Protein AF-A0A350V619-F1 (afdb_monomer)

Foldseek 3Di:
DDADPVPRDDDDDAQLVQLVVCLVVQDQEGEGDADADAPPDDQVVQLVRLVVLLVRLLVNLVNNVVDAHDPPDHHFYEREQGRALHLVSLLVSQQSVVVSPGQAYEYDRPPRDDDLVSVLVSLLSNLVSHDLVHAYEYEADDDLLSVLSNVVSRHDHYDHCVQLVVQLVQWAQELQAIDRLLDPLLLPFQDFPYPQFDWPLRVPDGSNVLNVCVVVVHPVSSVSRSRRSVSVRVVSVVVCVVCVVVVNNVVVSVVSCVRHVNHDDRD

Mean predicted aligned error: 3.54 Å

Nearest PDB structures (foldseek):
  5j9o-assembly1_A-2  TM=9.699E-01  e=2.208E-29  Zymomonas mobilis subsp. mobilis ZM4 = ATCC 31821
  5jt6-assembly1_A  TM=9.813E-01  e=5.320E-29  Zymomonas mobilis subsp. mobilis ZM4 = ATCC 31821
  7apl-assembly1_A-2  TM=9.713E-01  e=1.359E-28  Zymomonas mobilis subsp. mobilis ZM4 = ATCC 31821
  2nso-assembly1_A-2  TM=9.809E-01  e=2.913E-28  Zymomonas mobilis
  4gi4-assembly1_A-2  TM=9.547E-01  e=1.140E-28  Zymomonas mobilis subsp. mobilis ZM4 = ATCC 31821

Secondary structure (DSSP, 8-state):
-EE-TTT--EE---HHHHHHHHHHHT-SEEEPP-----SS--HHHHHHHHHHHHHHHHHHHHHHHHS--SSSS--EEEEEE--TT-HHHHHHHHHHHHHT--SEEEE-S-SSSS-HHHHHHHHHHHHTTS-TTS-EEETT---HHHHHHHHHTT--EE--SHHHHHHHTTEEEETTEEEETTSGGGTT--S-S-SS---HHHHH--HHHHHHHHHTT-HHHHHHHHHHHHHHHHHHHHHHHHHHHTT-HHHHHHHHHHHHHH-----

pLDDT: mean 96.28, std 5.32, range [46.91, 98.81]

Solvent-accessible surface area (backbone atoms only — not comparable to full-atom values): 14569 Å² total; per-residue (Å²): 117,50,62,42,93,87,79,60,52,82,47,74,86,47,30,52,56,52,42,51,51,41,39,74,72,59,49,58,69,38,73,46,51,71,66,76,70,69,54,90,64,59,68,72,58,42,52,53,39,36,52,52,25,53,57,24,36,52,45,19,50,54,43,53,74,73,51,76,68,77,79,89,55,80,63,43,45,27,42,68,28,33,26,66,91,41,63,73,45,26,46,49,36,26,46,62,47,52,76,68,65,53,67,25,40,30,44,42,53,52,85,61,68,68,57,68,69,59,50,51,54,47,47,50,59,38,47,78,48,47,65,86,94,41,54,29,31,40,48,68,48,56,52,77,65,52,49,57,57,39,43,78,44,66,43,73,42,73,41,54,65,51,42,53,58,34,8,62,67,43,33,36,60,38,79,38,21,75,46,58,31,80,46,72,80,24,65,79,28,76,53,71,63,35,94,84,51,84,35,81,37,34,76,75,45,28,41,19,57,47,24,50,29,58,75,68,73,38,69,64,29,34,52,41,31,25,57,30,18,50,46,41,54,52,48,53,52,53,52,47,50,54,22,52,78,67,76,38,34,71,59,50,51,52,56,47,50,55,45,25,72,68,36,73,75,87,127

Sequence (267 aa):
EFKSHLDGSSHMFTPEKVVNIQREIGSDIMMVLDECLENPAEYSKVESSVKLTSDWAKRSRDEFLKTAPLYGHDQFQFGIIQGSVYNELRKRSALDLAEMNFEGYAIGGLAVGEENSVMYDVVEFTEQFMPRDKPRYLMGVGTPEDLLNAIERGVDMFDCVMPTRNARNATMFTSRGKLRLRNLDNKFNFGVIDDEVSSYTSDNFTPSYLRHLFMCDEMLAAQLTTIHNLRFYLHLVERAREAILNNSFTEFKRSFLEKYNSGIKSV

Radius of gyration: 21.15 Å; Cα contacts (8 Å, |Δi|>4): 429; chains: 1; bounding box: 52×51×54 Å

Structure (mmCIF, N/CA/C/O backbone):
data_AF-A0A350V619-F1
#
_entry.id   AF-A0A350V619-F1
#
loop_
_atom_site.group_PDB
_atom_site.id
_atom_site.type_symbol
_atom_site.label_atom_id
_atom_site.label_alt_id
_atom_site.label_comp_id
_atom_site.label_asym_id
_atom_site.label_entity_id
_atom_site.label_seq_id
_atom_site.pdbx_PDB_ins_code
_atom_site.Cartn_x
_atom_site.Cartn_y
_atom_site.Cartn_z
_atom_site.occupancy
_atom_site.B_iso_or_equiv
_atom_site.auth_seq_id
_atom_site.auth_comp_id
_atom_site.auth_asym_id
_atom_site.auth_atom_id
_atom_site.pdbx_PDB_model_num
ATOM 1 N N . GLU A 1 1 ? -11.697 19.672 12.018 1.00 87.88 1 GLU A N 1
ATOM 2 C CA . GLU A 1 1 ? -12.188 20.398 10.824 1.00 87.88 1 GLU A CA 1
ATOM 3 C C . GLU A 1 1 ? -11.018 20.682 9.900 1.00 87.88 1 GLU A C 1
ATOM 5 O O . GLU A 1 1 ? -9.904 20.830 10.390 1.00 87.88 1 GLU A O 1
ATOM 10 N N . PHE A 1 2 ? -11.250 20.738 8.593 1.00 95.31 2 PHE A N 1
ATOM 11 C CA . PHE A 1 2 ? -10.232 21.063 7.596 1.00 95.31 2 PHE A CA 1
ATOM 12 C C . PHE A 1 2 ? -10.835 21.907 6.472 1.00 95.31 2 PHE A C 1
ATOM 14 O O . PHE A 1 2 ? -12.057 22.019 6.349 1.00 95.31 2 PHE A O 1
ATOM 21 N N . LYS A 1 3 ? -9.969 22.503 5.648 1.00 97.25 3 LYS A N 1
ATOM 22 C CA . LYS A 1 3 ? -10.374 23.225 4.441 1.00 97.25 3 LYS A CA 1
ATOM 23 C C . LYS A 1 3 ? -10.052 22.407 3.200 1.00 97.25 3 LYS A C 1
ATOM 25 O O . LYS A 1 3 ? -8.965 21.845 3.093 1.00 97.25 3 LYS A O 1
ATOM 30 N N . SER A 1 4 ? -10.993 22.361 2.268 1.00 96.75 4 SER A N 1
ATOM 31 C CA . SER A 1 4 ? -10.800 21.770 0.946 1.00 96.75 4 SER A CA 1
ATOM 32 C C . SER A 1 4 ? -9.665 22.480 0.200 1.00 96.75 4 SER A C 1
ATOM 34 O O . SER A 1 4 ? -9.624 23.709 0.143 1.00 96.75 4 SER A O 1
ATOM 36 N N . HIS A 1 5 ? -8.757 21.711 -0.402 1.00 95.44 5 HIS A N 1
ATOM 37 C CA . HIS A 1 5 ? -7.677 22.244 -1.238 1.00 95.44 5 HIS A CA 1
ATOM 38 C C . HIS A 1 5 ? -8.159 22.686 -2.633 1.00 95.44 5 HIS A C 1
ATOM 40 O O . HIS A 1 5 ? -7.393 23.304 -3.366 1.00 95.44 5 HIS A O 1
ATOM 46 N N . LEU A 1 6 ? -9.405 22.364 -3.004 1.00 96.25 6 LEU A N 1
ATOM 47 C CA . LEU A 1 6 ? -9.997 22.720 -4.297 1.00 96.25 6 LEU A CA 1
ATOM 48 C C . LEU A 1 6 ? -10.644 24.112 -4.276 1.00 96.25 6 LEU A C 1
ATOM 50 O O . LEU A 1 6 ? -10.528 24.853 -5.246 1.00 96.25 6 LEU A O 1
ATOM 54 N N . ASP A 1 7 ? -11.326 24.462 -3.181 1.00 97.25 7 ASP A N 1
ATOM 55 C CA . ASP A 1 7 ? -12.172 25.665 -3.098 1.00 97.25 7 ASP A CA 1
ATOM 56 C C . ASP A 1 7 ? -12.144 26.383 -1.732 1.00 97.25 7 ASP A C 1
ATOM 58 O O . ASP A 1 7 ? -12.775 27.426 -1.565 1.00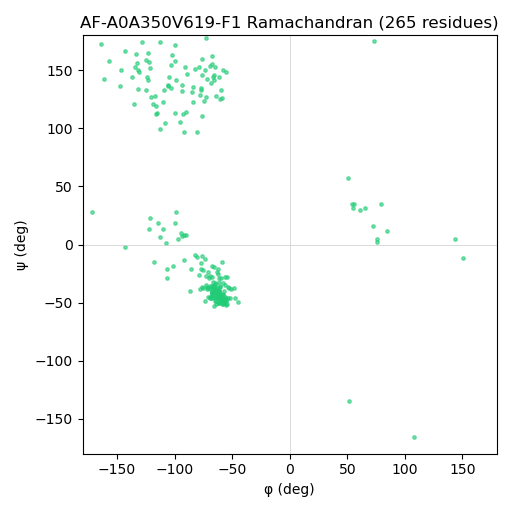 97.25 7 ASP A O 1
ATOM 62 N N . GLY A 1 8 ? -11.421 25.854 -0.739 1.00 97.00 8 GLY A N 1
ATOM 63 C CA . GLY A 1 8 ? -11.315 26.446 0.596 1.00 97.00 8 GLY A CA 1
ATOM 64 C C . GLY A 1 8 ? -12.541 26.258 1.498 1.00 97.00 8 GLY A C 1
ATOM 65 O O . GLY A 1 8 ? -12.545 26.797 2.609 1.00 97.00 8 GLY A O 1
ATOM 66 N N . SER A 1 9 ? -13.554 25.501 1.061 1.00 97.50 9 SER A N 1
ATOM 67 C CA . SER A 1 9 ? -14.740 25.192 1.869 1.00 97.50 9 SER A CA 1
ATOM 68 C C . SER A 1 9 ? -14.374 24.410 3.139 1.00 97.50 9 SER A C 1
ATOM 70 O O . SER A 1 9 ? -13.448 23.595 3.137 1.00 97.50 9 SER A O 1
ATOM 72 N N . SER A 1 10 ? -15.078 24.681 4.244 1.00 97.50 10 SER A N 1
ATOM 73 C CA . SER A 1 10 ? -14.843 24.018 5.534 1.00 97.50 10 SER A CA 1
ATOM 74 C C . SER A 1 10 ? -15.599 22.697 5.622 1.00 97.50 10 SER A C 1
ATOM 76 O O . SER A 1 10 ? -16.808 22.650 5.399 1.00 97.50 10 SER A O 1
ATOM 78 N N . HIS A 1 11 ? -14.897 21.641 6.025 1.00 96.81 11 HIS A N 1
ATOM 79 C CA . HIS A 1 11 ? -15.451 20.303 6.211 1.00 96.81 11 HIS A CA 1
ATOM 80 C C . HIS A 1 11 ? -15.018 19.706 7.548 1.00 96.81 11 HIS A C 1
ATOM 82 O O . HIS A 1 11 ? -13.977 20.039 8.119 1.00 96.81 11 HIS A O 1
ATOM 88 N N . MET A 1 12 ? -15.818 18.767 8.040 1.00 96.75 12 MET A N 1
ATOM 89 C CA . MET A 1 12 ? -15.484 17.953 9.201 1.00 96.75 12 MET A CA 1
ATOM 90 C C . MET A 1 12 ? -15.738 16.490 8.884 1.00 96.75 12 MET A C 1
ATOM 92 O O . MET A 1 12 ? -16.802 16.152 8.354 1.00 96.75 12 MET A O 1
ATOM 96 N N . PHE A 1 13 ? -14.770 15.649 9.232 1.00 97.06 13 PHE A N 1
ATOM 97 C CA . PHE A 1 13 ? -14.929 14.207 9.305 1.00 97.06 13 PHE A CA 1
ATOM 98 C C . PHE A 1 13 ? -15.065 13.794 10.764 1.00 97.06 13 PHE A C 1
ATOM 100 O O . PHE A 1 13 ? -14.343 14.277 11.632 1.00 97.06 13 PHE A O 1
ATOM 107 N N . THR A 1 14 ? -16.038 12.926 11.008 1.00 98.31 14 THR A N 1
ATOM 108 C CA . THR A 1 14 ? -16.224 12.201 12.263 1.00 98.31 14 THR A CA 1
ATOM 109 C C . THR A 1 14 ? -16.269 10.711 11.927 1.00 98.31 14 THR A C 1
ATOM 111 O O . THR A 1 14 ? -16.580 10.383 10.776 1.00 98.31 14 THR A O 1
ATOM 114 N N . PRO A 1 15 ? -16.002 9.815 12.892 1.00 98.56 15 PRO A N 1
ATOM 115 C CA . PRO A 1 15 ? -16.125 8.369 12.700 1.00 98.56 15 PRO A CA 1
ATOM 116 C C . PRO A 1 15 ? -17.414 7.953 11.976 1.00 98.56 15 PRO A C 1
ATOM 118 O O . PRO A 1 15 ? -17.374 7.284 10.947 1.00 98.56 15 PRO A O 1
ATOM 121 N N . GLU A 1 16 ? -18.563 8.449 12.435 1.00 98.69 16 GLU A N 1
ATOM 122 C CA . GLU A 1 16 ? -19.876 8.099 11.886 1.00 98.69 16 GLU A CA 1
ATOM 123 C C . GLU A 1 16 ? -20.055 8.640 10.465 1.00 98.69 16 GLU A C 1
ATOM 125 O O . GLU A 1 16 ? -20.565 7.961 9.576 1.00 98.69 16 GLU A O 1
ATOM 130 N N . LYS A 1 17 ? -19.602 9.874 10.218 1.00 98.19 17 LYS A N 1
ATOM 131 C CA . LYS A 1 17 ? -19.695 10.480 8.889 1.00 98.19 17 LYS A CA 1
ATOM 132 C C . LYS A 1 17 ? -18.819 9.744 7.875 1.00 98.19 17 LYS A C 1
ATOM 134 O O . LYS A 1 17 ? -19.239 9.573 6.739 1.00 98.19 17 LYS A O 1
ATOM 139 N N . VAL A 1 18 ? -17.629 9.296 8.274 1.00 98.31 18 VAL A N 1
ATOM 140 C CA . VAL A 1 18 ? -16.709 8.539 7.409 1.00 98.31 18 VAL A CA 1
ATOM 141 C C . VAL A 1 18 ? -17.274 7.162 7.059 1.00 98.31 18 VAL A C 1
ATOM 143 O O . VAL A 1 18 ? -17.160 6.736 5.911 1.00 98.31 18 VAL A O 1
ATOM 146 N N . VAL A 1 19 ? -17.939 6.489 8.003 1.00 98.62 19 VAL A N 1
ATOM 147 C CA . VAL A 1 19 ? -18.686 5.251 7.724 1.00 98.62 19 VAL A CA 1
ATOM 148 C C . VAL A 1 19 ? -19.800 5.521 6.712 1.00 98.62 19 VAL A C 1
ATOM 150 O O . VAL A 1 19 ? -19.861 4.848 5.687 1.00 98.62 19 VAL A O 1
ATOM 153 N N . ASN A 1 20 ? -20.630 6.541 6.941 1.00 98.31 20 ASN A N 1
ATOM 154 C CA . ASN A 1 20 ? -21.744 6.870 6.047 1.00 98.31 20 ASN A CA 1
ATOM 155 C C . ASN A 1 20 ? -21.282 7.266 4.632 1.00 98.31 20 ASN A C 1
ATOM 157 O O . ASN A 1 20 ? -21.846 6.786 3.654 1.00 98.31 20 ASN A O 1
ATOM 161 N N . ILE A 1 21 ? -20.200 8.040 4.501 1.00 98.38 21 ILE A N 1
ATOM 162 C CA . ILE A 1 21 ? -19.599 8.355 3.193 1.00 98.38 21 ILE A CA 1
ATOM 163 C C . ILE A 1 21 ? -19.157 7.074 2.472 1.00 98.38 21 ILE A C 1
ATOM 165 O O . ILE A 1 21 ? -19.409 6.911 1.283 1.00 98.38 21 ILE A O 1
ATOM 169 N N . GLN A 1 22 ? -18.516 6.137 3.173 1.00 98.56 22 GLN A N 1
ATOM 170 C CA . GLN A 1 22 ? -18.087 4.871 2.572 1.00 98.56 22 GLN A CA 1
ATOM 171 C C . GLN A 1 22 ? -19.273 3.943 2.227 1.00 98.56 22 GLN A C 1
ATOM 173 O O . GLN A 1 22 ? -19.190 3.189 1.256 1.00 98.56 22 GLN A O 1
ATOM 178 N N . ARG A 1 23 ? -20.404 4.027 2.951 1.00 97.94 23 ARG A N 1
ATOM 179 C CA . ARG A 1 23 ? -21.678 3.387 2.555 1.00 97.94 23 ARG A CA 1
ATOM 180 C C . ARG A 1 23 ? -22.207 3.971 1.245 1.00 97.94 23 ARG A C 1
ATOM 182 O O . ARG A 1 23 ? -22.580 3.213 0.355 1.00 97.94 23 ARG A O 1
ATOM 189 N N . GLU A 1 24 ? -22.205 5.297 1.117 1.00 98.00 24 GLU A N 1
ATOM 190 C CA . GLU A 1 24 ? -22.639 6.005 -0.095 1.00 98.00 24 GLU A CA 1
ATOM 191 C C . GLU A 1 24 ? -21.743 5.704 -1.301 1.00 98.00 24 GLU A C 1
ATOM 193 O O . GLU A 1 24 ? -22.254 5.490 -2.398 1.00 98.00 24 GLU A O 1
ATOM 198 N N . ILE A 1 25 ? -20.422 5.637 -1.103 1.00 98.00 25 ILE A N 1
ATOM 199 C CA . ILE A 1 25 ? -19.468 5.229 -2.147 1.00 98.00 25 ILE A CA 1
ATOM 200 C C . ILE A 1 25 ? -19.672 3.758 -2.535 1.00 98.00 25 ILE A C 1
ATOM 202 O O . ILE A 1 25 ? -19.514 3.414 -3.703 1.00 98.00 25 ILE A O 1
ATOM 206 N N . GLY A 1 26 ? -20.024 2.902 -1.572 1.00 97.75 26 GLY A N 1
ATOM 207 C CA . GLY A 1 26 ? -20.216 1.470 -1.797 1.00 97.75 26 GLY A CA 1
ATOM 208 C C . GLY A 1 26 ? -18.909 0.680 -1.857 1.00 97.75 26 GLY A C 1
ATOM 209 O O . GLY A 1 26 ? -18.808 -0.256 -2.637 1.00 97.75 26 GLY A O 1
ATOM 210 N N . SER A 1 27 ? -17.889 1.050 -1.074 1.00 97.25 27 SER A N 1
ATOM 211 C CA . SER A 1 27 ? -16.619 0.307 -1.063 1.00 97.25 27 SER A CA 1
ATOM 212 C C . SER A 1 27 ? -16.773 -1.088 -0.448 1.00 97.25 27 SER A C 1
ATOM 214 O O . SER A 1 27 ? -17.413 -1.233 0.591 1.00 97.25 27 SER A O 1
ATOM 216 N N . ASP A 1 28 ? -16.143 -2.114 -1.022 1.00 98.19 28 ASP A N 1
ATOM 217 C CA . ASP A 1 28 ? -16.196 -3.474 -0.460 1.00 98.19 28 ASP A CA 1
ATOM 218 C C . ASP A 1 28 ? -15.496 -3.572 0.903 1.00 98.19 28 ASP A C 1
ATOM 220 O O . ASP A 1 28 ? -15.956 -4.280 1.794 1.00 98.19 28 ASP A O 1
ATOM 224 N N . ILE A 1 29 ? -14.395 -2.836 1.089 1.00 98.50 29 ILE A N 1
ATOM 225 C CA . ILE A 1 29 ? -13.661 -2.738 2.356 1.00 98.50 29 ILE A CA 1
ATOM 226 C C . ILE A 1 29 ? -13.652 -1.274 2.797 1.00 98.50 29 ILE A C 1
ATOM 228 O O . ILE A 1 29 ? -13.283 -0.378 2.035 1.00 98.50 29 ILE A O 1
ATOM 232 N N . MET A 1 30 ? -14.091 -1.033 4.027 1.00 98.50 30 MET A N 1
ATOM 233 C CA . MET A 1 30 ? -14.157 0.271 4.673 1.00 98.50 30 MET A CA 1
ATOM 234 C C . MET A 1 30 ? -13.038 0.386 5.707 1.00 98.50 30 MET A C 1
ATOM 236 O O . MET A 1 30 ? -12.812 -0.535 6.493 1.00 98.50 30 MET A O 1
ATOM 240 N N . MET A 1 31 ? -12.381 1.537 5.761 1.00 98.56 31 MET A N 1
ATOM 241 C CA . MET A 1 31 ? -11.394 1.844 6.795 1.00 98.56 31 MET A CA 1
ATOM 242 C C . MET A 1 31 ? -12.036 2.705 7.887 1.00 98.56 31 MET A C 1
ATOM 244 O O . MET A 1 31 ? -12.857 3.583 7.591 1.00 98.56 31 MET A O 1
ATOM 248 N N . VAL A 1 32 ? -11.686 2.462 9.153 1.00 98.31 32 VAL A N 1
ATOM 249 C CA . VAL A 1 32 ? -12.057 3.376 10.247 1.00 98.31 32 VAL A CA 1
ATOM 250 C C . VAL A 1 32 ? -11.330 4.714 10.106 1.00 98.31 32 VAL A C 1
ATOM 252 O O . VAL A 1 32 ? -10.264 4.788 9.502 1.00 98.31 32 VAL A O 1
ATOM 255 N N . LEU A 1 33 ? -11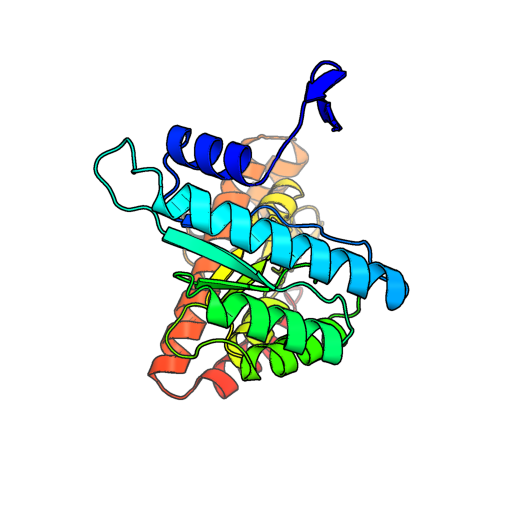.903 5.777 10.672 1.00 98.06 33 LEU A N 1
ATOM 256 C CA . LEU A 1 33 ? -11.186 7.043 10.810 1.00 98.06 33 LEU A CA 1
ATOM 257 C C . LEU A 1 33 ? -10.127 6.909 11.912 1.00 98.06 33 LEU A C 1
ATOM 259 O O . LEU A 1 33 ? -10.467 6.558 13.042 1.00 98.06 33 LEU A O 1
ATOM 263 N N . ASP A 1 34 ? -8.881 7.243 11.598 1.00 97.56 34 ASP A N 1
ATOM 264 C CA . ASP A 1 34 ? -7.749 7.235 12.521 1.00 97.56 34 ASP A CA 1
ATOM 265 C C . ASP A 1 34 ? -6.983 8.568 12.507 1.00 97.56 34 ASP A C 1
ATOM 267 O O . ASP A 1 34 ? -7.279 9.482 11.730 1.00 97.56 34 ASP A O 1
ATOM 271 N N . GLU A 1 35 ? -6.004 8.690 13.402 1.00 95.00 35 GLU A N 1
ATOM 272 C CA . GLU A 1 35 ? -5.049 9.793 13.405 1.00 95.00 35 GLU A CA 1
ATOM 273 C C . GLU A 1 35 ? -3.636 9.260 13.139 1.00 95.00 35 GLU A C 1
ATOM 275 O O . GLU A 1 35 ? -3.091 8.465 13.905 1.00 95.00 35 GLU A O 1
ATOM 280 N N . CYS A 1 36 ? -3.026 9.728 12.048 1.00 91.25 36 CYS A N 1
ATOM 281 C CA . CYS A 1 36 ? -1.644 9.418 11.710 1.00 91.25 36 CYS A CA 1
ATOM 282 C C . CYS A 1 36 ? -0.739 10.581 12.125 1.00 91.25 36 CYS A C 1
ATOM 284 O O . CYS A 1 36 ? -0.807 11.665 11.543 1.00 91.25 36 CYS A O 1
ATOM 286 N N . LEU A 1 37 ? 0.129 10.350 13.111 1.00 89.19 37 LEU A N 1
ATOM 287 C CA . LEU A 1 37 ? 1.161 11.314 13.489 1.00 89.19 37 LEU A CA 1
ATOM 288 C C . LEU A 1 37 ? 2.389 11.207 12.580 1.00 89.19 37 LEU A C 1
ATOM 290 O O . LEU A 1 37 ? 2.727 10.133 12.083 1.00 89.19 37 LEU A O 1
ATOM 294 N N . GLU A 1 38 ? 3.085 12.329 12.413 1.00 85.75 38 GLU A N 1
ATOM 295 C CA . GLU A 1 38 ? 4.417 12.362 11.807 1.00 85.75 38 GLU A CA 1
ATOM 296 C C . GLU A 1 38 ? 5.436 11.614 12.684 1.00 85.75 38 GLU A C 1
ATOM 298 O O . GLU A 1 38 ? 5.291 11.533 13.906 1.00 85.75 38 GLU A O 1
ATOM 303 N N . ASN A 1 39 ? 6.486 11.077 12.064 1.00 82.31 39 ASN A N 1
ATOM 304 C CA . ASN A 1 39 ? 7.571 10.374 12.744 1.00 82.31 39 ASN A CA 1
ATOM 305 C C . ASN A 1 39 ? 8.887 11.147 12.524 1.00 82.31 39 ASN A C 1
ATOM 307 O O . ASN A 1 39 ? 9.202 11.444 11.369 1.00 82.31 39 ASN A O 1
ATOM 311 N N . PRO A 1 40 ? 9.666 11.486 13.574 1.00 87.81 40 PRO A N 1
ATOM 312 C CA . PRO A 1 40 ? 9.486 11.161 14.996 1.00 87.81 40 PRO A CA 1
ATOM 313 C C . PRO A 1 40 ? 8.418 11.987 15.724 1.00 87.81 40 PRO A C 1
ATOM 315 O O . PRO A 1 40 ? 8.284 13.189 15.510 1.00 87.81 40 PRO A O 1
ATOM 318 N N . ALA A 1 41 ? 7.730 11.347 16.674 1.00 91.06 41 ALA A N 1
ATOM 319 C CA . ALA A 1 41 ? 6.823 11.987 17.626 1.00 91.06 41 ALA A CA 1
ATOM 320 C C . ALA A 1 41 ? 7.121 11.532 19.061 1.00 91.06 41 ALA A C 1
ATOM 322 O O . ALA A 1 41 ? 7.532 10.399 19.296 1.00 91.06 41 ALA A O 1
ATOM 323 N N . GLU A 1 42 ? 6.895 12.414 20.038 1.00 95.56 42 GLU A N 1
ATOM 324 C CA . GLU A 1 42 ? 7.075 12.080 21.454 1.00 95.56 42 GLU A CA 1
ATOM 325 C C . GLU A 1 42 ? 6.069 11.023 21.921 1.00 95.56 42 GLU A C 1
ATOM 327 O O . GLU A 1 42 ? 4.883 11.094 21.589 1.00 95.56 42 GLU A O 1
ATOM 332 N N . TYR A 1 43 ? 6.523 10.100 22.772 1.00 96.19 43 TYR A N 1
ATOM 333 C CA . TYR A 1 43 ? 5.713 9.004 23.312 1.00 96.19 43 TYR A CA 1
ATOM 334 C C . TYR A 1 43 ? 4.339 9.449 23.837 1.00 96.19 43 TYR A C 1
ATOM 336 O O . TYR A 1 43 ? 3.330 8.840 23.502 1.00 96.19 43 TYR A O 1
ATOM 344 N N . SER A 1 44 ? 4.271 10.532 24.618 1.00 97.25 44 SER A N 1
ATOM 345 C CA . SER A 1 44 ? 3.016 11.036 25.204 1.00 97.25 44 SER A CA 1
ATOM 346 C C . SER A 1 44 ? 2.006 11.519 24.153 1.00 97.25 44 SER A C 1
ATOM 348 O O . SER A 1 44 ? 0.794 11.352 24.323 1.00 97.25 44 SER A O 1
ATOM 350 N N . LYS A 1 45 ? 2.494 12.088 23.042 1.00 96.75 45 LYS A N 1
ATOM 351 C CA . LYS A 1 45 ? 1.658 12.491 21.904 1.00 96.75 45 LYS A CA 1
ATOM 352 C C . LYS A 1 45 ? 1.136 11.267 21.166 1.00 96.75 45 LYS A C 1
ATOM 354 O O . LYS A 1 45 ? -0.059 11.194 20.895 1.00 96.75 45 LYS A O 1
ATOM 359 N N . VAL A 1 46 ? 2.006 10.288 20.911 1.00 96.88 46 VAL A N 1
ATOM 360 C CA . VAL A 1 46 ? 1.614 9.023 20.274 1.00 96.88 46 VAL A CA 1
ATOM 361 C C . VAL A 1 46 ? 0.609 8.265 21.140 1.00 96.88 46 VAL A C 1
ATOM 363 O O . VAL A 1 46 ? -0.384 7.773 20.619 1.00 96.88 46 VAL A O 1
ATOM 366 N N . GLU A 1 47 ? 0.793 8.226 22.459 1.00 97.75 47 GLU A N 1
ATOM 367 C CA . GLU A 1 47 ? -0.146 7.578 23.381 1.00 97.75 47 GLU A CA 1
ATOM 368 C C . GLU A 1 47 ? -1.534 8.232 23.341 1.00 97.75 47 GLU A C 1
ATOM 370 O O . GLU A 1 47 ? -2.550 7.536 23.288 1.00 97.75 47 GLU A O 1
ATOM 375 N N . SER A 1 48 ? -1.580 9.567 23.314 1.00 97.62 48 SER A N 1
ATOM 376 C CA . SER A 1 48 ? -2.835 10.316 23.197 1.00 97.62 48 SER A CA 1
ATOM 377 C C . SER A 1 48 ? -3.536 10.047 21.860 1.00 97.62 48 SER A C 1
ATOM 379 O O . SER A 1 48 ? -4.749 9.840 21.835 1.00 97.62 48 SER A O 1
ATOM 381 N N . SER A 1 49 ? -2.769 9.994 20.770 1.00 96.75 49 SER A N 1
ATOM 382 C CA . SER A 1 49 ? -3.263 9.711 19.417 1.00 96.75 49 SER A CA 1
ATOM 383 C C . SER A 1 49 ? -3.782 8.279 19.259 1.00 96.75 49 SER A C 1
ATOM 385 O O . SER A 1 49 ? -4.854 8.054 18.695 1.00 96.75 49 SER A O 1
ATOM 387 N N . VAL A 1 50 ? -3.085 7.299 19.844 1.00 97.31 50 VAL A N 1
ATOM 388 C CA . VAL A 1 50 ? -3.529 5.897 19.892 1.00 97.31 50 VAL A CA 1
ATOM 389 C C . VAL A 1 50 ? -4.856 5.786 20.631 1.00 97.31 50 VAL A C 1
ATOM 391 O O . VAL A 1 50 ? -5.777 5.148 20.130 1.00 97.31 50 VAL A O 1
ATOM 394 N N . LYS A 1 51 ? -4.994 6.455 21.783 1.00 97.31 51 LYS A N 1
ATOM 395 C CA . LYS A 1 51 ? -6.255 6.463 22.533 1.00 97.31 51 LYS A CA 1
ATOM 396 C C . LYS A 1 51 ? -7.399 7.068 21.716 1.00 97.31 51 LYS A C 1
ATOM 398 O O . LYS A 1 51 ? -8.477 6.483 21.658 1.00 97.31 51 LYS A O 1
ATOM 403 N N . LEU A 1 52 ? -7.153 8.205 21.061 1.00 97.31 52 LEU A N 1
ATOM 404 C CA . LEU A 1 52 ? -8.132 8.847 20.182 1.00 97.31 52 LEU A CA 1
ATOM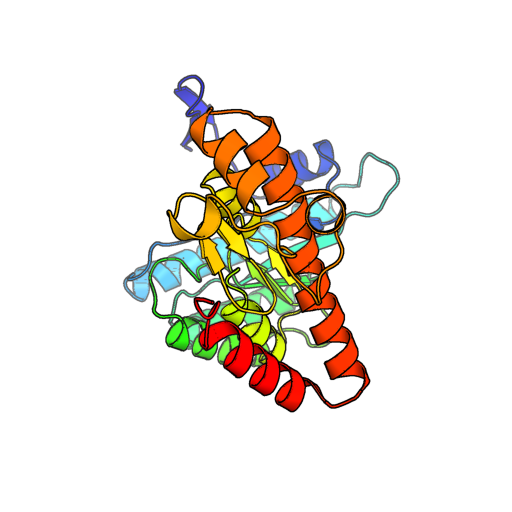 405 C C . LEU A 1 52 ? -8.547 7.920 19.030 1.00 97.31 52 LEU A C 1
ATOM 407 O O . LEU A 1 52 ? -9.736 7.794 18.744 1.00 97.31 52 LEU A O 1
ATOM 411 N N . THR A 1 53 ? -7.578 7.243 18.414 1.00 96.44 53 THR A N 1
ATOM 412 C CA . THR A 1 53 ? -7.806 6.282 17.329 1.00 96.44 53 THR A CA 1
ATOM 413 C C . THR A 1 53 ? -8.628 5.081 17.801 1.00 96.44 53 THR A C 1
ATOM 415 O O . THR A 1 53 ? -9.582 4.712 17.120 1.00 96.44 53 THR A O 1
ATOM 418 N N . SER A 1 54 ? -8.351 4.513 18.981 1.00 97.06 54 SER A N 1
ATOM 419 C CA . SER A 1 54 ? -9.176 3.442 19.568 1.00 97.06 54 SER A CA 1
ATOM 420 C C . SER A 1 54 ? -10.617 3.914 19.828 1.00 97.06 54 SER A C 1
ATOM 422 O O . SER A 1 54 ? -11.575 3.225 19.467 1.00 97.06 54 SER A O 1
ATOM 424 N N . ASP A 1 55 ? -10.796 5.118 20.383 1.00 98.12 55 ASP A N 1
ATOM 425 C CA . ASP A 1 55 ? -12.124 5.701 20.624 1.00 98.12 55 ASP A CA 1
ATOM 426 C C . ASP A 1 55 ? -12.894 5.933 19.306 1.00 98.12 55 ASP A C 1
ATOM 428 O O . ASP A 1 55 ? -14.104 5.689 19.217 1.00 98.12 55 ASP A O 1
ATOM 432 N N . TRP A 1 56 ? -12.207 6.385 18.255 1.00 98.62 56 TRP A N 1
ATOM 433 C CA . TRP A 1 56 ? -12.784 6.570 16.921 1.00 98.62 56 TRP A CA 1
ATOM 434 C C . TRP A 1 56 ? -13.093 5.256 16.212 1.00 98.62 56 TRP A C 1
ATOM 436 O O . TRP A 1 56 ? -14.137 5.159 15.560 1.00 98.62 56 TRP A O 1
ATOM 446 N N . ALA A 1 57 ? -12.252 4.236 16.364 1.00 98.56 57 ALA A N 1
ATOM 447 C CA . ALA A 1 57 ? -12.501 2.907 15.825 1.00 98.56 57 ALA A CA 1
ATOM 448 C C . ALA A 1 57 ? -13.770 2.301 16.434 1.00 98.56 57 ALA A C 1
ATOM 450 O O . ALA A 1 57 ? -14.626 1.817 15.694 1.00 98.56 57 ALA A O 1
ATOM 451 N N . LYS A 1 58 ? -13.961 2.437 17.754 1.00 98.56 58 LYS A N 1
ATOM 452 C CA . LYS A 1 58 ? -15.182 1.986 18.435 1.00 98.56 58 LYS A CA 1
ATOM 453 C C . LYS A 1 58 ? -16.434 2.664 17.880 1.00 98.56 58 LYS A C 1
ATOM 455 O O . LYS A 1 58 ? -17.380 1.989 17.489 1.00 98.56 58 LYS A O 1
ATOM 460 N N . ARG A 1 59 ? -16.416 3.994 17.763 1.00 98.69 59 ARG A N 1
ATOM 461 C CA . ARG A 1 59 ? -17.534 4.760 17.180 1.00 98.69 59 ARG A CA 1
ATOM 462 C C . ARG A 1 59 ? -17.803 4.384 15.722 1.00 98.69 59 ARG A C 1
ATOM 464 O O . ARG A 1 59 ? -18.955 4.281 15.312 1.00 98.69 59 ARG A O 1
ATOM 471 N N . SER A 1 60 ? -16.742 4.157 14.946 1.00 98.69 60 SER A N 1
ATOM 472 C CA . SER A 1 60 ? -16.847 3.694 13.558 1.00 98.69 60 SER A CA 1
ATOM 473 C C . SER A 1 60 ? -17.475 2.301 13.481 1.00 98.69 60 SER A C 1
ATOM 475 O O . SER A 1 60 ? -18.265 2.039 12.575 1.00 98.69 60 SER A O 1
ATOM 477 N N . ARG A 1 61 ? -17.142 1.409 14.420 1.00 98.69 61 ARG A N 1
ATOM 478 C CA . ARG A 1 61 ? -17.705 0.058 14.497 1.00 98.69 61 ARG A CA 1
ATOM 479 C C . ARG A 1 61 ? -19.183 0.088 14.869 1.00 98.69 61 ARG A C 1
ATOM 481 O O . ARG A 1 61 ? -19.984 -0.557 14.198 1.00 98.69 61 ARG A O 1
ATOM 488 N N . ASP A 1 62 ? -19.547 0.884 15.871 1.00 98.62 62 ASP A N 1
ATOM 489 C CA . ASP A 1 62 ? -20.937 1.049 16.303 1.00 98.62 62 ASP A CA 1
ATOM 490 C C . ASP A 1 62 ? -21.824 1.565 15.153 1.00 98.62 62 ASP A C 1
ATOM 492 O O . ASP A 1 62 ? -22.895 1.012 14.894 1.00 98.62 62 ASP A O 1
ATOM 496 N N . GLU A 1 63 ? -21.367 2.578 14.406 1.00 98.69 63 GLU A N 1
ATOM 497 C CA . GLU A 1 63 ? -22.115 3.100 13.252 1.00 98.69 63 GLU A CA 1
ATOM 498 C C . GLU A 1 63 ? -22.161 2.101 12.086 1.00 98.69 63 GLU A C 1
ATOM 500 O O . GLU A 1 63 ? -23.196 1.950 11.432 1.00 98.69 63 GLU A O 1
ATOM 505 N N . PHE A 1 64 ? -21.069 1.378 11.827 1.00 98.56 64 PHE A N 1
ATOM 506 C CA . PHE A 1 64 ? -21.033 0.355 10.781 1.00 98.56 64 PHE A CA 1
ATOM 507 C C . PHE A 1 64 ? -22.057 -0.756 11.033 1.00 98.56 64 PHE A C 1
ATOM 509 O O . PHE A 1 64 ? -22.757 -1.140 10.098 1.00 98.56 64 PHE A O 1
ATOM 516 N N . LEU A 1 65 ? -22.184 -1.217 12.283 1.00 98.00 65 LEU A N 1
ATOM 517 C CA . LEU A 1 65 ? -23.150 -2.246 12.688 1.00 98.00 65 LEU A CA 1
ATOM 518 C C . LEU A 1 65 ? -24.597 -1.734 12.720 1.00 98.00 65 LEU A C 1
ATOM 520 O O . LEU A 1 65 ? -25.535 -2.511 12.554 1.00 98.00 65 LEU A O 1
ATOM 524 N N . LYS A 1 66 ? -24.791 -0.431 12.944 1.00 98.06 66 LYS A N 1
ATOM 525 C CA . LYS A 1 66 ? -26.108 0.218 12.949 1.00 98.06 66 LYS A CA 1
ATOM 526 C C . LYS A 1 66 ? -26.642 0.501 11.539 1.00 98.06 66 LYS A C 1
ATOM 528 O O . LYS A 1 66 ? -27.854 0.617 11.358 1.00 98.06 66 LYS A O 1
ATOM 533 N N . THR A 1 67 ? -25.755 0.651 10.558 1.00 97.38 67 THR A N 1
ATOM 534 C CA . THR A 1 67 ? -26.085 0.974 9.161 1.00 97.38 67 THR A CA 1
ATOM 535 C C . THR A 1 67 ? -26.007 -0.261 8.262 1.00 97.38 67 THR A C 1
ATOM 537 O O . THR A 1 67 ? -25.405 -1.268 8.621 1.00 97.38 67 THR A O 1
ATOM 540 N N . ALA A 1 68 ? -26.611 -0.195 7.072 1.00 96.25 68 ALA A N 1
ATOM 541 C CA . ALA A 1 68 ? -26.625 -1.293 6.105 1.00 96.25 68 ALA A CA 1
ATOM 542 C C . ALA A 1 68 ? -25.995 -0.873 4.760 1.00 96.25 68 ALA A C 1
ATOM 544 O O . ALA A 1 68 ? -26.052 0.311 4.415 1.00 96.25 68 ALA A O 1
ATOM 545 N N . PRO A 1 69 ? -25.415 -1.814 3.989 1.00 96.81 69 PRO A N 1
ATOM 546 C CA . PRO A 1 69 ? -24.972 -1.556 2.619 1.00 96.81 69 PRO A CA 1
ATOM 547 C C . PRO A 1 69 ? -26.106 -1.075 1.700 1.00 96.81 69 PRO A C 1
ATOM 549 O O . PRO A 1 69 ? -27.260 -1.473 1.867 1.00 96.81 69 PRO A O 1
ATOM 552 N N . LEU A 1 70 ? -25.770 -0.265 0.688 1.00 96.69 70 LEU A N 1
ATOM 553 C CA . LEU A 1 70 ? -26.750 0.335 -0.234 1.00 96.69 70 LEU A CA 1
ATOM 554 C C . LEU A 1 70 ? -26.858 -0.367 -1.600 1.00 96.69 70 LEU A C 1
ATOM 556 O O . LEU A 1 70 ? -27.859 -0.192 -2.293 1.00 96.69 70 LEU A O 1
ATOM 560 N N . TYR A 1 71 ? -25.861 -1.169 -1.990 1.00 96.44 71 TYR A N 1
ATOM 561 C CA . TYR A 1 71 ? -25.710 -1.675 -3.366 1.00 96.44 71 TYR A CA 1
ATOM 562 C C . TYR A 1 71 ? -25.870 -3.196 -3.512 1.00 96.44 71 TYR A C 1
ATOM 564 O O . TYR A 1 71 ? -25.463 -3.775 -4.515 1.00 96.44 71 TYR A O 1
ATOM 572 N N . GLY A 1 72 ? -26.483 -3.861 -2.528 1.00 93.75 72 GLY A N 1
ATOM 573 C CA . GLY A 1 72 ? -26.793 -5.295 -2.609 1.00 93.75 72 GLY A CA 1
ATOM 574 C C . GLY A 1 72 ? -25.582 -6.229 -2.497 1.00 93.75 72 GLY A C 1
ATOM 575 O O . GLY A 1 72 ? -25.703 -7.407 -2.824 1.00 93.75 72 GLY A O 1
ATOM 576 N N . HIS A 1 73 ? -24.441 -5.723 -2.029 1.00 96.19 73 HIS A N 1
ATOM 577 C CA . HIS A 1 73 ? -23.285 -6.513 -1.614 1.00 96.19 73 HIS A CA 1
ATOM 578 C C . HIS A 1 73 ? -22.933 -6.196 -0.159 1.00 96.19 73 HIS A C 1
ATOM 580 O O . HIS A 1 73 ? -23.252 -5.117 0.350 1.00 96.19 73 HIS A O 1
ATOM 586 N N . ASP A 1 74 ? -22.256 -7.129 0.502 1.00 96.38 74 ASP A N 1
ATOM 587 C CA . ASP A 1 74 ? -21.708 -6.888 1.831 1.00 96.38 74 ASP A CA 1
ATOM 588 C C . ASP A 1 74 ? -20.547 -5.887 1.756 1.00 96.38 74 ASP A C 1
ATOM 590 O O . ASP A 1 74 ? -19.881 -5.748 0.730 1.00 96.38 74 ASP A O 1
ATOM 594 N N . GLN A 1 75 ? -20.311 -5.169 2.850 1.00 97.75 75 GLN A N 1
ATOM 595 C CA . GLN A 1 75 ? -19.108 -4.357 3.028 1.00 97.75 75 GLN A CA 1
ATOM 596 C C . GLN A 1 75 ? -18.422 -4.828 4.305 1.00 97.75 75 GLN A C 1
ATOM 598 O O . GLN A 1 75 ? -19.101 -5.125 5.286 1.00 97.75 75 GLN A O 1
ATOM 603 N N . PHE A 1 76 ? -17.098 -4.881 4.294 1.00 98.25 76 PHE A N 1
ATOM 604 C CA . PHE A 1 76 ? -16.248 -5.273 5.416 1.00 98.25 76 PHE A CA 1
ATOM 605 C C . PHE A 1 76 ? -15.626 -4.029 6.055 1.00 98.25 76 PHE A C 1
ATOM 607 O O . PHE A 1 76 ? -15.446 -3.024 5.370 1.00 98.25 76 PHE A O 1
ATOM 614 N N . GLN A 1 77 ? -15.259 -4.074 7.338 1.00 98.62 77 GLN A N 1
ATOM 615 C CA . GLN A 1 77 ? -14.598 -2.951 8.004 1.00 98.62 77 GLN A CA 1
ATOM 616 C C . GLN A 1 77 ? -13.272 -3.373 8.634 1.00 98.62 77 GLN A C 1
ATOM 618 O O . GLN A 1 77 ? -13.193 -4.385 9.333 1.00 98.62 77 GLN A O 1
ATOM 623 N N . PHE A 1 78 ? -12.225 -2.584 8.393 1.00 98.81 78 PHE A N 1
ATOM 624 C CA . PHE A 1 78 ? -10.895 -2.804 8.952 1.00 98.81 78 PHE A CA 1
ATOM 625 C C . PHE A 1 78 ? -10.570 -1.751 10.014 1.00 98.81 78 PHE A C 1
ATOM 627 O O . PHE A 1 78 ? -10.737 -0.549 9.785 1.00 98.81 78 PHE A O 1
ATOM 634 N N . GLY A 1 79 ? -10.065 -2.210 11.161 1.00 98.50 79 GLY A N 1
ATOM 635 C CA . GLY A 1 79 ? -9.456 -1.347 12.177 1.00 98.50 79 GLY A CA 1
ATOM 636 C C . GLY A 1 79 ? -8.027 -0.960 11.785 1.00 98.50 79 GLY A C 1
ATOM 637 O O . GLY A 1 79 ? -7.370 -1.715 11.073 1.00 98.50 79 GLY A O 1
ATOM 638 N N . ILE A 1 80 ? -7.529 0.192 12.245 1.00 98.56 80 ILE A N 1
ATOM 639 C CA . ILE A 1 80 ? -6.166 0.663 11.942 1.00 98.56 80 ILE A CA 1
ATOM 640 C C . ILE A 1 80 ? -5.347 0.728 13.230 1.00 98.56 80 ILE A C 1
ATOM 642 O O . ILE A 1 80 ? -5.596 1.563 14.098 1.00 98.56 80 ILE A O 1
ATOM 646 N N . ILE A 1 81 ? -4.348 -0.145 13.336 1.00 98.44 81 ILE A N 1
ATOM 647 C CA . ILE A 1 81 ? -3.404 -0.173 14.449 1.00 98.44 81 ILE A CA 1
ATOM 648 C C . ILE A 1 81 ? -2.434 0.998 14.295 1.00 98.44 81 ILE A C 1
ATOM 650 O O . ILE A 1 81 ? -1.714 1.094 13.296 1.00 98.44 81 ILE A O 1
ATOM 654 N N . GLN A 1 82 ? -2.374 1.842 15.322 1.00 97.69 82 GLN A N 1
ATOM 655 C CA . GLN A 1 82 ? -1.445 2.966 15.447 1.00 97.69 82 GLN A CA 1
ATOM 656 C C . GLN A 1 82 ? -0.442 2.714 16.583 1.00 97.69 82 GLN A C 1
ATOM 658 O O . GLN A 1 82 ? -0.512 1.710 17.293 1.00 97.69 82 GLN A O 1
ATOM 663 N N . GLY A 1 83 ? 0.537 3.606 16.745 1.00 95.81 83 GLY A N 1
ATOM 664 C CA . GLY A 1 83 ? 1.551 3.484 17.804 1.00 95.81 83 GLY A CA 1
ATOM 665 C C . GLY A 1 83 ? 2.955 3.930 17.414 1.00 95.81 83 GLY A C 1
ATOM 666 O O . GLY A 1 83 ? 3.873 3.793 18.222 1.00 95.81 83 GLY A O 1
ATOM 667 N N . SER A 1 84 ? 3.134 4.478 16.202 1.00 95.00 84 SER A N 1
ATOM 668 C CA . SER A 1 84 ? 4.441 4.895 15.680 1.00 95.00 84 SER A CA 1
ATOM 669 C C . SER A 1 84 ? 5.462 3.746 15.802 1.00 95.00 84 SER A C 1
ATOM 671 O O . SER A 1 84 ? 5.128 2.600 15.488 1.00 95.00 84 SER A O 1
ATOM 673 N N . VAL A 1 85 ? 6.676 4.032 16.275 1.00 95.06 85 VAL A N 1
ATOM 674 C CA . VAL A 1 85 ? 7.756 3.060 16.510 1.00 95.06 85 VAL A CA 1
ATOM 675 C C . VAL A 1 85 ? 7.761 2.485 17.936 1.00 95.06 85 VAL A C 1
ATOM 677 O O . VAL A 1 85 ? 8.702 1.800 18.329 1.00 95.06 85 VAL A O 1
ATOM 680 N N . TYR A 1 86 ? 6.734 2.771 18.747 1.00 97.19 86 TYR A N 1
ATOM 681 C CA . TYR A 1 86 ? 6.675 2.354 20.149 1.00 97.19 86 TYR A CA 1
ATOM 682 C C . TYR A 1 86 ? 5.903 1.042 20.319 1.00 97.19 86 TYR A C 1
ATOM 684 O O . TYR A 1 86 ? 4.671 1.017 20.313 1.00 97.19 86 TYR A O 1
ATOM 692 N N . ASN A 1 87 ? 6.640 -0.043 20.560 1.00 97.69 87 ASN A N 1
ATOM 693 C CA . ASN A 1 87 ? 6.097 -1.395 20.726 1.00 97.69 87 ASN A CA 1
ATOM 694 C C . ASN A 1 87 ? 4.956 -1.482 21.757 1.00 97.69 87 ASN A C 1
ATOM 696 O O . ASN A 1 87 ? 3.903 -2.038 21.463 1.00 97.69 87 ASN A O 1
ATOM 700 N N . GLU A 1 88 ? 5.095 -0.878 22.938 1.00 98.00 88 GLU A N 1
ATOM 701 C CA . GLU A 1 88 ? 4.034 -0.922 23.962 1.00 98.00 88 GLU A CA 1
ATOM 702 C C . GLU A 1 88 ? 2.713 -0.292 23.484 1.00 98.00 88 GLU A C 1
ATOM 704 O O . GLU A 1 88 ? 1.629 -0.801 23.780 1.00 98.00 88 GLU A O 1
ATOM 709 N N . LEU A 1 89 ? 2.790 0.781 22.689 1.00 98.12 89 LEU A N 1
ATOM 710 C CA . LEU A 1 89 ? 1.609 1.437 22.125 1.00 98.12 89 LEU A CA 1
ATOM 711 C C . LEU A 1 89 ? 1.009 0.627 20.972 1.00 98.12 89 LEU A C 1
ATOM 713 O O . LEU A 1 89 ? -0.214 0.518 20.892 1.00 98.12 89 LEU A O 1
ATOM 717 N N . ARG A 1 90 ? 1.849 -0.005 20.143 1.00 98.12 90 ARG A N 1
ATOM 718 C CA . ARG A 1 90 ? 1.413 -0.943 19.094 1.00 98.12 90 ARG A CA 1
ATOM 719 C C . ARG A 1 90 ? 0.658 -2.129 19.675 1.00 98.12 90 ARG A C 1
ATOM 721 O O . ARG A 1 90 ? -0.435 -2.442 19.215 1.00 98.12 90 ARG A O 1
ATOM 728 N N . LYS A 1 91 ? 1.204 -2.742 20.728 1.00 98.50 91 LYS A N 1
ATOM 729 C CA . LYS A 1 91 ? 0.557 -3.840 21.452 1.00 98.50 91 LYS A CA 1
ATOM 730 C C . LYS A 1 91 ? -0.795 -3.413 22.014 1.00 98.50 91 LYS A C 1
ATOM 732 O O . LYS A 1 91 ? -1.773 -4.127 21.824 1.00 98.50 91 LYS A O 1
ATOM 737 N N . ARG A 1 92 ? -0.858 -2.258 22.688 1.00 98.00 92 ARG A N 1
ATOM 738 C CA . ARG A 1 92 ? -2.117 -1.730 23.232 1.00 98.00 92 ARG A CA 1
ATOM 739 C C . ARG A 1 92 ? -3.153 -1.529 22.126 1.00 98.00 92 ARG A C 1
ATOM 741 O O . ARG A 1 92 ? -4.243 -2.070 22.229 1.00 98.00 92 ARG A O 1
ATOM 748 N N . SER A 1 93 ? -2.785 -0.834 21.050 1.00 98.06 93 SER A N 1
ATOM 749 C CA . SER A 1 93 ? -3.682 -0.580 19.918 1.00 98.06 93 SER A CA 1
ATOM 750 C C . SER A 1 93 ? -4.175 -1.876 19.263 1.00 98.06 93 SER A C 1
ATOM 752 O O . SER A 1 93 ? -5.365 -2.004 18.991 1.00 98.06 93 SER A O 1
ATOM 754 N N . ALA A 1 94 ? -3.293 -2.859 19.059 1.00 98.19 94 ALA A N 1
ATOM 755 C CA . ALA A 1 94 ? -3.664 -4.153 18.492 1.00 98.19 94 ALA A CA 1
ATOM 756 C C . ALA A 1 94 ? -4.674 -4.909 19.371 1.00 98.19 94 ALA A C 1
ATOM 758 O O . ALA A 1 94 ? -5.666 -5.417 18.853 1.00 98.19 94 ALA A O 1
ATOM 759 N N . LEU A 1 95 ? -4.452 -4.944 20.690 1.00 97.88 95 LEU A N 1
ATOM 760 C CA . LEU A 1 95 ? -5.350 -5.613 21.633 1.00 97.88 95 LEU A CA 1
ATOM 761 C C . LEU A 1 95 ? -6.704 -4.899 21.741 1.00 97.88 95 LEU A C 1
ATOM 763 O O . LEU A 1 95 ? -7.734 -5.560 21.628 1.00 97.88 95 LEU A O 1
ATOM 767 N N . ASP A 1 96 ? -6.707 -3.568 21.873 1.00 97.12 96 ASP A N 1
ATOM 768 C CA . ASP A 1 96 ? -7.934 -2.763 21.932 1.00 97.12 96 ASP A CA 1
ATOM 769 C C . ASP A 1 96 ? -8.812 -3.002 20.691 1.00 97.12 96 ASP A C 1
ATOM 771 O O . ASP A 1 96 ? -10.024 -3.188 20.794 1.00 97.12 96 ASP A O 1
ATOM 775 N N . LEU A 1 97 ? -8.205 -3.012 19.498 1.00 97.88 97 LEU A N 1
ATOM 776 C CA . LEU A 1 97 ? -8.933 -3.226 18.246 1.00 97.88 97 LEU A CA 1
ATOM 777 C C . LEU A 1 97 ? -9.376 -4.681 18.072 1.00 97.88 97 LEU A C 1
ATOM 779 O O . LEU A 1 97 ? -10.454 -4.914 17.525 1.00 97.88 97 LEU A O 1
ATOM 783 N N . ALA A 1 98 ? -8.587 -5.655 18.535 1.00 96.69 98 ALA A N 1
ATOM 784 C CA . ALA A 1 98 ? -8.950 -7.070 18.467 1.00 96.69 98 ALA A CA 1
ATOM 785 C C . ALA A 1 98 ? -10.246 -7.370 19.241 1.00 96.69 98 ALA A C 1
ATOM 787 O O . ALA A 1 98 ? -11.068 -8.161 18.775 1.00 96.69 98 ALA A O 1
ATOM 788 N N . GLU A 1 99 ? -10.479 -6.691 20.370 1.00 97.12 99 GLU A N 1
ATOM 789 C CA . GLU A 1 99 ? -11.728 -6.803 21.139 1.00 97.12 99 GLU A CA 1
ATOM 790 C C . GLU A 1 99 ? -12.966 -6.334 20.352 1.00 97.12 99 GLU A C 1
ATOM 792 O O . GLU A 1 99 ? -14.077 -6.804 20.604 1.00 97.12 99 GLU A O 1
ATOM 797 N N . MET A 1 100 ? -12.792 -5.447 19.365 1.00 97.81 100 MET A N 1
ATOM 798 C CA . MET A 1 100 ? -13.882 -4.927 18.524 1.00 97.81 100 MET A CA 1
ATOM 799 C C . MET A 1 100 ? -14.257 -5.867 17.365 1.00 97.81 100 MET A C 1
ATOM 801 O O . MET A 1 100 ? -15.270 -5.641 16.694 1.00 97.81 100 MET A O 1
ATOM 805 N N . ASN A 1 101 ? -13.467 -6.926 17.142 1.00 97.44 101 ASN A N 1
ATOM 806 C CA . ASN A 1 101 ? -13.709 -7.991 16.169 1.00 97.44 101 ASN A CA 1
ATOM 807 C C . ASN A 1 101 ? -14.018 -7.470 14.751 1.00 97.44 101 ASN A C 1
ATOM 809 O O . ASN A 1 101 ? -15.079 -7.755 14.189 1.00 97.44 101 ASN A O 1
ATOM 813 N N . PHE A 1 102 ? -13.100 -6.679 14.189 1.00 98.44 102 PHE A N 1
ATOM 814 C CA . PHE A 1 102 ? -13.149 -6.238 12.792 1.00 98.44 102 PHE A CA 1
ATOM 815 C C . PHE A 1 102 ? -12.944 -7.404 11.815 1.00 98.44 102 PHE A C 1
ATOM 817 O O . PHE A 1 102 ? -12.435 -8.477 12.164 1.00 98.44 102 PHE A O 1
ATOM 824 N N . GLU A 1 103 ? -13.321 -7.189 10.555 1.00 98.38 103 GLU A N 1
ATOM 825 C CA . GLU A 1 103 ? -13.140 -8.185 9.498 1.00 98.38 103 GLU A CA 1
ATOM 826 C C . GLU A 1 103 ? -11.692 -8.254 8.991 1.00 98.38 103 GLU A C 1
ATOM 828 O O . GLU A 1 103 ? -11.308 -9.268 8.416 1.00 98.38 103 GLU A O 1
ATOM 833 N N . GLY A 1 104 ? -10.877 -7.239 9.287 1.00 98.56 104 GLY A N 1
ATOM 834 C CA . GLY A 1 104 ? -9.433 -7.214 9.068 1.00 98.56 104 GLY A CA 1
ATOM 835 C C . GLY A 1 104 ? -8.754 -6.094 9.851 1.00 98.56 104 GLY A C 1
ATOM 836 O O . GLY A 1 104 ? -9.418 -5.256 10.467 1.00 98.56 104 GLY A O 1
ATOM 837 N N . TYR A 1 105 ? -7.423 -6.089 9.845 1.00 98.69 105 TYR A N 1
ATOM 838 C CA . TYR A 1 105 ? -6.634 -5.155 10.646 1.00 98.69 105 TYR A CA 1
ATOM 839 C C . TYR A 1 105 ? -5.500 -4.565 9.822 1.00 98.69 105 TYR A C 1
ATOM 841 O O . TYR A 1 105 ? -4.630 -5.276 9.317 1.00 98.69 105 TYR A O 1
ATOM 849 N N . ALA A 1 106 ? -5.502 -3.247 9.702 1.00 98.50 106 ALA A N 1
ATOM 850 C CA . ALA A 1 106 ? -4.439 -2.509 9.064 1.00 98.50 106 ALA A CA 1
ATOM 851 C C . ALA A 1 106 ? -3.363 -2.076 10.063 1.00 98.50 106 ALA A C 1
ATOM 853 O O . ALA A 1 106 ? -3.634 -1.858 11.243 1.00 98.50 106 ALA A O 1
ATOM 854 N N . ILE A 1 107 ? -2.143 -1.916 9.568 1.00 98.31 107 ILE A N 1
ATOM 855 C CA . ILE A 1 107 ? -1.000 -1.353 10.275 1.00 98.31 107 ILE A CA 1
ATOM 856 C C . ILE A 1 107 ? -0.747 0.024 9.653 1.00 98.31 107 ILE A C 1
ATOM 858 O O . ILE A 1 107 ? -0.259 0.123 8.525 1.00 98.31 107 ILE A O 1
ATOM 862 N N . GLY A 1 108 ? -1.130 1.074 10.381 1.00 95.94 108 GLY A N 1
ATOM 863 C CA . GLY A 1 108 ? -0.972 2.472 9.975 1.00 95.94 108 GLY A CA 1
ATOM 864 C C . GLY A 1 108 ? 0.246 3.141 10.615 1.00 95.94 108 GLY A C 1
ATOM 865 O O . GLY A 1 108 ? 0.900 2.577 11.499 1.00 95.94 108 GLY A O 1
ATOM 866 N N . GLY A 1 109 ? 0.559 4.362 10.173 1.00 90.81 109 GLY A N 1
ATOM 867 C CA . GLY A 1 109 ? 1.614 5.187 10.777 1.00 90.81 109 GLY A CA 1
ATOM 868 C C . GLY A 1 109 ? 3.025 4.610 10.632 1.00 90.81 109 GLY A C 1
ATOM 869 O O . GLY A 1 109 ? 3.843 4.772 11.538 1.00 90.81 109 GLY A O 1
ATOM 870 N N . LEU A 1 110 ? 3.273 3.893 9.533 1.00 90.25 110 LEU A N 1
ATOM 871 C CA . LEU A 1 110 ? 4.583 3.422 9.080 1.00 90.25 110 LEU A CA 1
ATOM 872 C C . LEU A 1 110 ? 4.846 3.937 7.654 1.00 90.25 110 LEU A C 1
ATOM 874 O O . LEU A 1 110 ? 3.929 4.415 6.987 1.00 90.25 110 LEU A O 1
ATOM 878 N N . ALA A 1 111 ? 6.097 3.868 7.206 1.00 86.38 111 ALA A N 1
ATOM 879 C CA . ALA A 1 111 ? 6.628 4.515 6.007 1.00 86.38 111 ALA A CA 1
ATOM 880 C C . ALA A 1 111 ? 6.418 6.043 5.986 1.00 86.38 111 ALA A C 1
ATOM 882 O O . ALA A 1 111 ? 6.212 6.647 4.930 1.00 86.38 111 ALA A O 1
ATOM 883 N N . VAL A 1 112 ? 6.498 6.675 7.162 1.00 84.69 112 VAL A N 1
ATOM 884 C CA . VAL A 1 112 ? 6.277 8.122 7.360 1.00 84.69 112 VAL A CA 1
ATOM 885 C C . VAL A 1 112 ? 7.542 8.882 7.775 1.00 84.69 112 VAL A C 1
ATOM 887 O O . VAL A 1 112 ? 7.473 10.076 8.056 1.00 84.69 112 VAL A O 1
ATOM 890 N N . GLY A 1 113 ? 8.704 8.224 7.780 1.00 81.12 113 GLY A N 1
ATOM 891 C CA . GLY A 1 113 ? 10.003 8.869 8.008 1.00 81.12 113 GLY A CA 1
ATOM 892 C C . GLY A 1 113 ? 11.063 7.976 8.652 1.00 81.12 113 GLY A C 1
ATOM 893 O O . GLY A 1 113 ? 12.231 8.354 8.682 1.00 81.12 113 GLY A O 1
ATOM 894 N N . GLU A 1 114 ? 10.681 6.807 9.166 1.00 88.56 114 GLU A N 1
ATOM 895 C CA . GLU A 1 114 ? 11.611 5.833 9.732 1.00 88.56 114 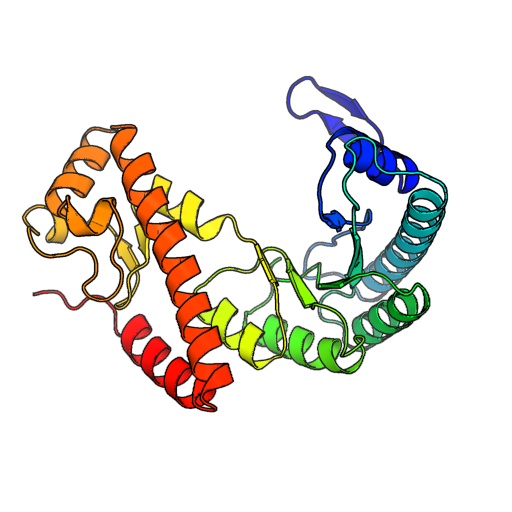GLU A CA 1
ATOM 896 C C . GLU A 1 114 ? 12.394 5.046 8.677 1.00 88.56 114 GLU A C 1
ATOM 898 O O . GLU A 1 114 ? 11.985 4.907 7.526 1.00 88.56 114 GLU A O 1
ATOM 903 N N . GLU A 1 115 ? 13.515 4.475 9.116 1.00 92.50 115 GLU A N 1
ATOM 904 C CA . GLU A 1 115 ? 14.273 3.493 8.346 1.00 92.50 115 GLU A CA 1
ATOM 905 C C . GLU A 1 115 ? 13.468 2.202 8.149 1.00 92.50 115 GLU A C 1
ATOM 907 O O . GLU A 1 115 ? 12.775 1.736 9.059 1.00 92.50 115 GLU A O 1
ATOM 912 N N . ASN A 1 116 ? 13.642 1.552 6.995 1.00 92.62 116 ASN A N 1
ATOM 913 C CA . ASN A 1 116 ? 12.914 0.325 6.658 1.00 92.62 116 ASN A CA 1
ATOM 914 C C . ASN A 1 116 ? 13.104 -0.791 7.699 1.00 92.62 116 ASN A C 1
ATOM 916 O O . ASN A 1 116 ? 12.163 -1.527 7.977 1.00 92.62 116 ASN A O 1
ATOM 920 N N . SER A 1 117 ? 14.288 -0.907 8.315 1.00 94.62 117 SER A N 1
ATOM 921 C CA . SER A 1 117 ? 14.526 -1.904 9.367 1.00 94.62 117 SER A CA 1
ATOM 922 C C . SER A 1 117 ? 13.640 -1.678 10.593 1.00 94.62 117 SER A C 1
ATOM 924 O O . SER A 1 117 ? 13.110 -2.635 11.142 1.00 94.62 117 SER A O 1
ATOM 926 N N . VAL A 1 118 ? 13.418 -0.418 10.977 1.00 95.06 118 VAL A N 1
ATOM 927 C CA . VAL A 1 118 ? 12.539 -0.069 12.103 1.00 95.06 118 VAL A CA 1
ATOM 928 C C . VAL A 1 118 ? 11.092 -0.408 11.762 1.00 95.06 118 VAL A C 1
ATOM 930 O O . VAL A 1 118 ? 10.392 -0.994 12.582 1.00 95.06 118 VAL A O 1
ATOM 933 N N . MET A 1 119 ? 10.652 -0.096 10.539 1.00 95.88 119 MET A N 1
ATOM 934 C CA . MET A 1 119 ? 9.331 -0.503 10.056 1.00 95.88 119 MET A CA 1
ATOM 935 C C . MET A 1 119 ? 9.157 -2.027 10.142 1.00 95.88 119 MET A C 1
ATOM 937 O O . MET A 1 119 ? 8.137 -2.498 10.642 1.00 95.88 119 MET A O 1
ATOM 941 N N . TYR A 1 120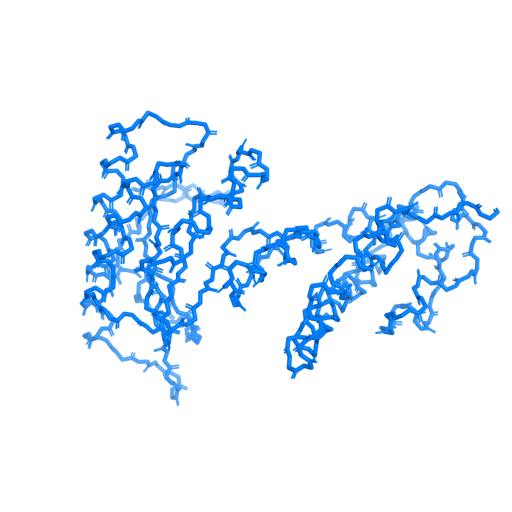 ? 10.148 -2.802 9.692 1.00 96.88 120 TYR A N 1
ATOM 942 C CA . TYR A 1 120 ? 10.110 -4.265 9.735 1.00 96.88 120 TYR A CA 1
ATOM 943 C C . TYR A 1 120 ? 10.012 -4.808 11.166 1.00 96.88 120 TYR A C 1
ATOM 945 O O . TYR A 1 120 ? 9.172 -5.673 11.417 1.00 96.88 120 TYR A O 1
ATOM 953 N N . ASP A 1 121 ? 10.808 -4.276 12.095 1.00 97.12 121 ASP A N 1
ATOM 954 C CA . ASP A 1 121 ? 10.783 -4.672 13.508 1.00 97.12 121 ASP A CA 1
ATOM 955 C C . ASP A 1 121 ? 9.416 -4.378 14.148 1.00 97.12 121 ASP A C 1
ATOM 957 O O . ASP A 1 121 ? 8.869 -5.198 14.889 1.00 97.12 121 ASP A O 1
ATOM 961 N N . VAL A 1 122 ? 8.824 -3.222 13.827 1.00 97.19 122 VAL A N 1
ATOM 962 C CA . VAL A 1 122 ? 7.502 -2.829 14.335 1.00 97.19 122 VAL A CA 1
ATOM 963 C C . VAL A 1 122 ? 6.398 -3.718 13.766 1.00 97.19 122 VAL A C 1
ATOM 965 O O . VAL A 1 122 ? 5.497 -4.110 14.512 1.00 97.19 122 VAL A O 1
ATOM 968 N N . VAL A 1 123 ? 6.450 -4.059 12.475 1.00 97.75 123 VAL A N 1
ATOM 969 C CA . VAL A 1 123 ? 5.489 -4.983 11.846 1.00 97.75 123 VAL A CA 1
ATOM 970 C C . VAL A 1 123 ? 5.569 -6.360 12.504 1.00 97.75 123 VAL A C 1
ATOM 972 O O . VAL A 1 123 ? 4.544 -6.880 12.941 1.00 97.75 123 VAL A O 1
ATOM 975 N N . GLU A 1 124 ? 6.774 -6.914 12.643 1.00 97.69 124 GLU A N 1
ATOM 976 C CA . GLU A 1 124 ? 7.011 -8.228 13.255 1.00 97.69 124 GLU A CA 1
ATOM 977 C C . GLU A 1 124 ? 6.581 -8.279 14.728 1.00 97.69 124 GLU A C 1
ATOM 979 O O . GLU A 1 124 ? 6.025 -9.276 15.190 1.00 97.69 124 GLU A O 1
ATOM 984 N N . PHE A 1 125 ? 6.785 -7.191 15.474 1.00 98.38 125 PHE A N 1
ATOM 985 C CA . PHE A 1 125 ? 6.292 -7.082 16.843 1.00 98.38 125 PHE A CA 1
ATOM 986 C C . PHE A 1 125 ? 4.759 -6.988 16.896 1.00 98.38 125 PHE A C 1
ATOM 988 O O . PHE A 1 125 ? 4.124 -7.650 17.717 1.00 98.38 125 PHE A O 1
ATOM 995 N N . THR A 1 126 ? 4.156 -6.163 16.035 1.00 97.94 126 THR A N 1
ATOM 996 C CA . THR A 1 126 ? 2.705 -5.911 16.032 1.00 97.94 126 THR A CA 1
ATOM 997 C C . THR A 1 126 ? 1.917 -7.161 15.645 1.00 97.94 126 THR A C 1
ATOM 999 O O . THR A 1 126 ? 0.889 -7.439 16.264 1.00 97.94 126 THR A O 1
ATOM 1002 N N . GLU A 1 127 ? 2.416 -7.938 14.677 1.00 96.62 127 GLU A N 1
ATOM 1003 C CA . GLU A 1 127 ? 1.781 -9.162 14.166 1.00 96.62 127 GLU A CA 1
ATOM 1004 C C . GLU A 1 127 ? 1.385 -10.136 15.282 1.00 96.62 127 GLU A C 1
ATOM 1006 O O . GLU A 1 127 ? 0.290 -10.698 15.244 1.00 96.62 127 GLU A O 1
ATOM 1011 N N . GLN A 1 128 ? 2.215 -10.255 16.322 1.00 97.31 128 GLN A N 1
ATOM 1012 C CA . GLN A 1 128 ? 2.028 -11.196 17.432 1.00 97.31 128 GLN A CA 1
ATOM 1013 C C . GLN A 1 128 ? 0.747 -10.950 18.242 1.00 97.31 128 GLN A C 1
ATOM 1015 O O . GLN A 1 128 ? 0.279 -11.848 18.946 1.00 97.31 128 GLN A O 1
ATOM 1020 N N . PHE A 1 129 ? 0.195 -9.737 18.164 1.00 98.00 129 PHE A N 1
ATOM 1021 C CA . PHE A 1 129 ? -0.996 -9.310 18.901 1.00 98.00 129 PHE A CA 1
ATOM 1022 C C . PHE A 1 129 ? -2.231 -9.165 18.003 1.00 98.00 129 PHE A C 1
ATOM 1024 O O . PHE A 1 129 ? -3.296 -8.792 18.491 1.00 98.00 129 PHE A O 1
ATOM 1031 N N . MET A 1 130 ? -2.106 -9.459 16.707 1.00 97.56 130 MET A N 1
ATOM 1032 C CA . MET A 1 130 ? -3.212 -9.405 15.753 1.00 97.56 130 MET A CA 1
ATOM 1033 C C . MET A 1 130 ? -3.955 -10.753 15.696 1.00 97.56 130 MET A C 1
ATOM 1035 O O . MET A 1 130 ? -3.329 -11.811 15.820 1.00 97.56 130 MET A O 1
ATOM 1039 N N . PRO A 1 131 ? -5.284 -10.762 15.471 1.00 97.50 131 PRO A N 1
ATOM 1040 C CA . PRO A 1 131 ? -6.024 -12.002 15.242 1.00 97.50 131 PRO A CA 1
ATOM 1041 C C . PRO A 1 131 ? -5.490 -12.774 14.029 1.00 97.50 131 PRO A C 1
ATOM 1043 O O . PRO A 1 131 ? -5.399 -12.238 12.927 1.00 97.50 131 PRO A O 1
ATOM 1046 N N . ARG A 1 132 ? -5.140 -14.051 14.227 1.00 96.56 132 ARG A N 1
ATOM 1047 C CA . ARG A 1 132 ? -4.479 -14.881 13.200 1.00 96.56 132 ARG A CA 1
ATOM 1048 C C . ARG A 1 132 ? -5.380 -15.284 12.036 1.00 96.56 132 ARG A C 1
ATOM 1050 O O . ARG A 1 132 ? -4.876 -15.627 10.973 1.00 96.56 132 ARG A O 1
ATOM 1057 N N . ASP A 1 133 ? -6.688 -15.306 12.254 1.00 97.44 133 ASP A N 1
ATOM 1058 C CA . ASP A 1 133 ? -7.718 -15.695 11.289 1.00 97.44 133 ASP A CA 1
ATOM 1059 C C . ASP A 1 133 ? -8.232 -14.511 10.453 1.00 97.44 133 ASP A C 1
ATOM 1061 O O . ASP A 1 133 ? -9.214 -14.647 9.721 1.00 97.44 133 ASP A O 1
ATOM 1065 N N . LYS A 1 134 ? -7.586 -13.344 10.565 1.00 98.25 134 LYS A N 1
ATOM 1066 C CA . LYS A 1 134 ? -7.999 -12.094 9.926 1.00 98.25 134 LYS A CA 1
ATOM 1067 C C . LYS A 1 134 ? -6.866 -11.532 9.060 1.00 98.25 134 LYS A C 1
ATOM 1069 O O . LYS A 1 134 ? -5.701 -11.658 9.436 1.00 98.25 134 LYS A O 1
ATOM 1074 N N . PRO A 1 135 ? -7.187 -10.909 7.913 1.00 98.38 135 PRO A N 1
ATOM 1075 C CA . PRO A 1 135 ? -6.190 -10.327 7.026 1.00 98.38 135 PRO A CA 1
ATOM 1076 C C . PRO A 1 135 ? -5.480 -9.136 7.677 1.00 98.38 135 PRO A C 1
ATOM 1078 O O . PRO A 1 135 ? -6.099 -8.326 8.381 1.00 98.38 135 PRO A O 1
ATOM 1081 N N . ARG A 1 136 ? -4.185 -9.016 7.384 1.00 98.56 136 ARG A N 1
ATOM 1082 C CA . ARG A 1 136 ? -3.305 -7.939 7.844 1.00 98.56 136 ARG A CA 1
ATOM 1083 C C . ARG A 1 136 ? -2.922 -7.030 6.683 1.00 98.56 136 ARG A C 1
ATOM 1085 O O . ARG A 1 136 ? -2.351 -7.485 5.693 1.00 98.56 136 ARG A O 1
ATOM 1092 N N . TYR A 1 137 ? -3.208 -5.739 6.804 1.00 98.75 137 TYR A N 1
ATOM 1093 C CA . TYR A 1 137 ? -3.001 -4.758 5.736 1.00 98.75 137 TYR A CA 1
ATOM 1094 C C . TYR A 1 137 ? -1.945 -3.717 6.116 1.00 98.75 137 TYR A C 1
ATOM 1096 O O . TYR A 1 137 ? -2.174 -2.897 6.996 1.00 98.75 137 TYR A O 1
ATOM 1104 N N . LEU A 1 138 ? -0.792 -3.707 5.447 1.00 98.38 138 LEU A N 1
ATOM 1105 C CA . LEU A 1 138 ? 0.227 -2.677 5.659 1.00 98.38 138 LEU A CA 1
ATOM 1106 C C . LEU A 1 138 ? 0.004 -1.501 4.701 1.00 98.38 138 LEU A C 1
ATOM 1108 O O . LEU A 1 138 ? 0.142 -1.648 3.485 1.00 98.38 138 LEU A O 1
ATOM 1112 N N . MET A 1 139 ? -0.339 -0.340 5.263 1.00 97.50 139 MET A N 1
ATOM 1113 C CA . MET A 1 139 ? -0.765 0.827 4.488 1.00 97.50 139 MET A CA 1
ATOM 1114 C C . MET A 1 139 ? 0.428 1.644 3.976 1.00 97.50 139 MET A C 1
ATOM 1116 O O . MET A 1 139 ? 1.357 1.937 4.727 1.00 97.50 139 MET A O 1
ATOM 1120 N N . GLY A 1 140 ? 0.390 2.057 2.709 1.00 94.69 140 GLY A N 1
ATOM 1121 C CA . GLY A 1 140 ? 1.327 3.017 2.111 1.00 94.69 140 GLY A CA 1
ATOM 1122 C C . GLY A 1 140 ? 2.725 2.481 1.776 1.00 94.69 140 GLY A C 1
ATOM 1123 O O . GLY A 1 140 ? 3.565 3.234 1.271 1.00 94.69 140 GLY A O 1
ATOM 1124 N N . VAL A 1 141 ? 2.987 1.194 2.001 1.00 94.62 141 VAL A N 1
ATOM 1125 C CA . VAL A 1 141 ? 4.288 0.551 1.771 1.00 94.62 141 VAL A CA 1
ATOM 1126 C C . VAL A 1 141 ? 4.343 -0.072 0.385 1.00 94.62 141 VAL A C 1
ATOM 1128 O O . VAL A 1 141 ? 3.403 -0.732 -0.054 1.00 94.62 141 VAL A O 1
ATOM 1131 N N . GLY A 1 142 ? 5.461 0.094 -0.329 1.00 91.62 142 GLY A N 1
ATOM 1132 C CA . GLY A 1 142 ? 5.488 -0.437 -1.686 1.00 91.62 142 GLY A CA 1
ATOM 1133 C C . GLY A 1 142 ? 6.785 -0.434 -2.461 1.00 91.62 142 GLY A C 1
ATOM 1134 O O . GLY A 1 142 ? 6.685 -0.398 -3.682 1.00 91.62 142 GLY A O 1
ATOM 1135 N N . THR A 1 143 ? 7.981 -0.488 -1.865 1.00 96.38 143 THR A N 1
ATOM 1136 C CA . THR A 1 143 ? 9.116 -1.002 -2.661 1.00 96.38 143 THR A CA 1
ATOM 1137 C C . THR A 1 143 ? 8.986 -2.525 -2.820 1.00 96.38 143 THR A C 1
ATOM 1139 O O . THR A 1 143 ? 8.414 -3.170 -1.939 1.00 96.38 143 THR A O 1
ATOM 1142 N N . PRO A 1 144 ? 9.484 -3.132 -3.915 1.00 97.19 144 PRO A N 1
ATOM 1143 C CA . PRO A 1 144 ? 9.493 -4.592 -4.065 1.00 97.19 144 PRO A CA 1
ATOM 1144 C C . PRO A 1 144 ? 10.138 -5.320 -2.880 1.00 97.19 144 PRO A C 1
ATOM 1146 O O . PRO A 1 144 ? 9.663 -6.370 -2.450 1.00 97.19 144 PRO A O 1
ATOM 1149 N N . GLU A 1 145 ? 11.193 -4.732 -2.325 1.00 97.06 145 GLU A N 1
ATOM 1150 C CA . GLU A 1 145 ? 11.901 -5.225 -1.154 1.00 97.06 145 GLU A CA 1
ATOM 1151 C C . GLU A 1 145 ? 11.025 -5.177 0.100 1.00 97.06 145 GLU A C 1
ATOM 1153 O O . GLU A 1 145 ? 10.953 -6.167 0.831 1.00 97.06 145 GLU A O 1
ATOM 1158 N N . ASP A 1 146 ? 10.314 -4.070 0.329 1.00 97.19 146 ASP A N 1
ATOM 1159 C CA . ASP A 1 146 ? 9.412 -3.939 1.476 1.00 97.19 146 ASP A CA 1
ATOM 1160 C C . ASP A 1 146 ? 8.267 -4.945 1.417 1.00 97.19 146 ASP A C 1
ATOM 1162 O O . ASP A 1 146 ? 7.956 -5.555 2.437 1.00 97.19 146 ASP A O 1
ATOM 1166 N N . LEU A 1 147 ? 7.683 -5.170 0.233 1.00 98.25 147 LEU A N 1
ATOM 1167 C CA . LEU A 1 147 ? 6.612 -6.154 0.062 1.00 98.25 147 LEU A CA 1
ATOM 1168 C C . LEU A 1 147 ? 7.071 -7.545 0.504 1.00 98.25 147 LEU A C 1
ATOM 1170 O O . LEU A 1 147 ? 6.416 -8.178 1.326 1.00 98.25 147 LEU A O 1
ATOM 1174 N N . LEU A 1 148 ? 8.223 -8.015 0.017 1.00 98.50 148 LEU A N 1
ATOM 1175 C CA . LEU A 1 148 ? 8.719 -9.346 0.374 1.00 98.50 148 LEU A CA 1
ATOM 1176 C C . LEU A 1 148 ? 9.131 -9.450 1.850 1.00 98.50 148 LEU A C 1
ATOM 1178 O O . LEU A 1 148 ? 8.933 -10.497 2.467 1.00 98.50 148 LEU A O 1
ATOM 1182 N N . ASN A 1 149 ? 9.703 -8.393 2.431 1.00 98.19 149 ASN A N 1
ATOM 1183 C CA . ASN A 1 149 ? 10.048 -8.374 3.856 1.00 98.19 149 ASN A CA 1
ATOM 1184 C C . ASN A 1 149 ? 8.811 -8.341 4.762 1.00 98.19 149 ASN A C 1
ATOM 1186 O O . ASN A 1 149 ? 8.824 -8.975 5.816 1.00 98.19 149 ASN A O 1
ATOM 1190 N N . ALA A 1 150 ? 7.750 -7.646 4.358 1.00 98.19 150 ALA A N 1
ATOM 1191 C CA . ALA A 1 150 ? 6.496 -7.584 5.099 1.00 98.19 150 ALA A CA 1
ATOM 1192 C C . ALA A 1 150 ? 5.658 -8.866 4.945 1.00 98.19 150 ALA A C 1
ATOM 1194 O O . ALA A 1 150 ? 5.091 -9.331 5.930 1.00 98.19 150 ALA A O 1
ATOM 1195 N N . ILE A 1 151 ? 5.647 -9.495 3.761 1.00 98.50 151 ILE A N 1
ATOM 1196 C CA . ILE A 1 151 ? 5.028 -10.819 3.552 1.00 98.50 151 ILE A CA 1
ATOM 1197 C C . ILE A 1 151 ? 5.684 -11.869 4.461 1.00 98.50 151 ILE A C 1
ATOM 1199 O O . ILE A 1 151 ? 4.988 -12.645 5.108 1.00 98.50 151 ILE A O 1
ATOM 1203 N N . GLU A 1 152 ? 7.019 -11.863 4.575 1.00 98.06 152 GLU A N 1
ATOM 1204 C CA . GLU A 1 152 ? 7.749 -12.738 5.512 1.00 98.06 152 GLU A CA 1
ATOM 1205 C C . GLU A 1 152 ? 7.290 -12.565 6.969 1.00 98.06 152 GLU A C 1
ATOM 1207 O O . GLU A 1 152 ? 7.375 -13.499 7.760 1.00 98.06 152 GLU A O 1
ATOM 1212 N N . ARG A 1 153 ? 6.790 -11.371 7.305 1.00 97.75 153 ARG A N 1
ATOM 1213 C CA . ARG A 1 153 ? 6.322 -10.964 8.637 1.00 97.75 153 ARG A CA 1
ATOM 1214 C C . ARG A 1 153 ? 4.802 -11.037 8.779 1.00 97.75 153 ARG A C 1
ATOM 1216 O O . ARG A 1 153 ? 4.243 -10.417 9.675 1.00 97.75 153 ARG A O 1
ATOM 1223 N N . GLY A 1 154 ? 4.130 -11.778 7.898 1.00 97.12 154 GLY A N 1
ATOM 1224 C CA . GLY A 1 154 ? 2.707 -12.091 8.022 1.00 97.12 154 GLY A CA 1
ATOM 1225 C C . GLY A 1 154 ? 1.746 -11.038 7.471 1.00 97.12 154 GLY A C 1
ATOM 1226 O O . GLY A 1 154 ? 0.552 -11.141 7.735 1.00 97.12 154 GLY A O 1
ATOM 1227 N N . VAL A 1 155 ? 2.220 -10.037 6.723 1.00 98.50 155 VAL A N 1
ATOM 1228 C CA . VAL A 1 155 ? 1.335 -9.071 6.052 1.00 98.50 155 VAL A CA 1
ATOM 1229 C C . VAL A 1 155 ? 0.707 -9.685 4.797 1.00 98.50 155 VAL A C 1
ATOM 1231 O O . VAL A 1 155 ? 1.404 -10.271 3.969 1.00 98.50 155 VAL A O 1
ATOM 1234 N N . ASP A 1 156 ? -0.601 -9.479 4.629 1.00 98.44 156 ASP A N 1
ATOM 1235 C CA . ASP A 1 156 ? -1.420 -10.088 3.575 1.00 98.44 156 ASP A CA 1
ATOM 1236 C C . ASP A 1 156 ? -1.825 -9.099 2.465 1.00 98.44 156 ASP A C 1
ATOM 1238 O O . ASP A 1 156 ? -2.049 -9.496 1.320 1.00 98.44 156 ASP A O 1
ATOM 1242 N N . MET A 1 157 ? -1.947 -7.808 2.792 1.00 98.69 157 MET A N 1
ATOM 1243 C CA . MET A 1 157 ? -2.436 -6.762 1.887 1.00 98.69 157 MET A CA 1
ATOM 1244 C C . MET A 1 157 ? -1.526 -5.534 1.899 1.00 98.69 157 MET A C 1
ATOM 1246 O O . MET A 1 157 ? -0.932 -5.199 2.924 1.00 98.69 157 MET A O 1
ATOM 1250 N N . PHE A 1 158 ? -1.471 -4.839 0.760 1.00 98.50 158 PHE A N 1
ATOM 1251 C CA . PHE A 1 158 ? -0.628 -3.666 0.536 1.00 98.50 158 PHE A CA 1
ATOM 1252 C C . PHE A 1 158 ? -1.308 -2.669 -0.398 1.00 98.50 158 PHE A C 1
ATOM 1254 O O . PHE A 1 158 ? -2.016 -3.062 -1.328 1.00 98.50 158 PHE A O 1
ATOM 1261 N N . ASP A 1 159 ? -1.000 -1.391 -0.220 1.00 97.94 159 ASP A N 1
ATOM 1262 C CA . ASP A 1 159 ? -1.298 -0.335 -1.177 1.00 97.94 159 ASP A CA 1
ATOM 1263 C C . ASP A 1 159 ? -0.097 0.606 -1.303 1.00 97.94 159 ASP A C 1
ATOM 1265 O O . ASP A 1 159 ? 0.622 0.880 -0.344 1.00 97.94 159 ASP A O 1
ATOM 1269 N N . CYS A 1 160 ? 0.149 1.108 -2.512 1.00 96.88 160 CYS A N 1
ATOM 1270 C CA . CYS A 1 160 ? 1.151 2.143 -2.696 1.00 96.88 160 CYS A CA 1
ATOM 1271 C C . CYS A 1 160 ? 0.959 2.880 -4.016 1.00 96.88 160 CYS A C 1
ATOM 1273 O O . CYS A 1 160 ? 0.723 2.286 -5.069 1.00 96.88 160 CYS A O 1
ATOM 1275 N N . VAL A 1 161 ? 1.192 4.191 -4.002 1.00 97.12 161 VAL A N 1
ATOM 1276 C CA . VAL A 1 161 ? 1.245 5.003 -5.228 1.00 97.12 161 VAL A CA 1
ATOM 1277 C C . VAL A 1 161 ? 2.519 4.767 -6.045 1.00 97.12 161 VAL A C 1
ATOM 1279 O O . VAL A 1 161 ? 2.614 5.224 -7.185 1.00 97.12 161 VAL A O 1
ATOM 1282 N N . MET A 1 162 ? 3.524 4.089 -5.478 1.00 96.88 162 MET A N 1
ATOM 1283 C CA . MET A 1 162 ? 4.861 3.949 -6.058 1.00 96.88 162 MET A CA 1
ATOM 1284 C C . MET A 1 162 ? 4.878 3.407 -7.498 1.00 96.88 162 MET A C 1
ATOM 1286 O O . MET A 1 162 ? 5.567 4.038 -8.312 1.00 96.88 162 MET A O 1
ATOM 1290 N N . PRO A 1 163 ? 4.133 2.343 -7.865 1.00 97.88 163 PRO A N 1
ATOM 1291 C CA . PRO A 1 163 ? 4.158 1.801 -9.224 1.00 97.88 163 PRO A CA 1
ATOM 1292 C C . PRO A 1 163 ? 3.718 2.845 -10.256 1.00 97.88 163 PRO A C 1
ATOM 1294 O O . PRO A 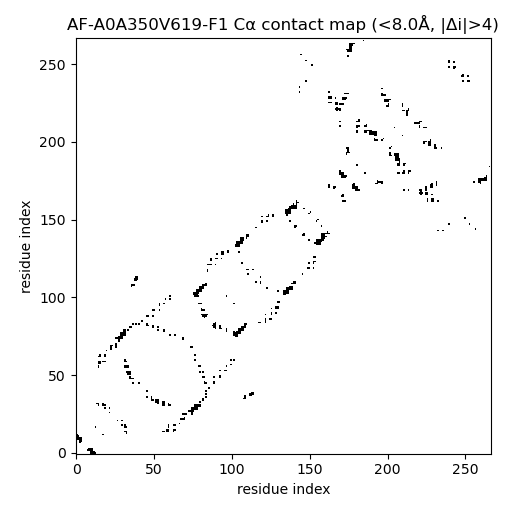1 163 ? 4.413 3.087 -11.245 1.00 97.88 163 PRO A O 1
ATOM 1297 N N . THR A 1 164 ? 2.604 3.535 -9.992 1.00 98.31 164 THR A N 1
ATOM 1298 C CA . THR A 1 164 ? 2.027 4.500 -10.939 1.00 98.31 164 THR A CA 1
ATOM 1299 C C . THR A 1 164 ? 2.780 5.835 -10.921 1.00 98.31 164 THR A C 1
ATOM 1301 O O . THR A 1 164 ? 3.023 6.428 -11.971 1.00 98.31 164 THR A O 1
ATOM 1304 N N . ARG A 1 165 ? 3.224 6.309 -9.748 1.00 98.06 165 ARG A N 1
ATOM 1305 C CA . ARG A 1 165 ? 3.996 7.555 -9.614 1.00 98.06 165 ARG A CA 1
ATOM 1306 C C . ARG A 1 165 ? 5.357 7.462 -10.306 1.00 98.06 165 ARG A C 1
ATOM 1308 O O . ARG A 1 165 ? 5.764 8.423 -10.954 1.00 98.06 165 ARG A O 1
ATOM 1315 N N . ASN A 1 166 ? 6.058 6.333 -10.189 1.00 98.19 166 ASN A N 1
ATOM 1316 C CA . ASN A 1 166 ? 7.340 6.131 -10.876 1.00 98.19 166 ASN A CA 1
ATOM 1317 C C . ASN A 1 166 ? 7.158 5.932 -12.382 1.00 98.19 166 ASN A C 1
ATOM 1319 O O . ASN A 1 166 ? 7.929 6.501 -13.152 1.00 98.19 166 ASN A O 1
ATOM 1323 N N . ALA A 1 167 ? 6.107 5.217 -12.799 1.00 98.06 167 ALA A N 1
ATOM 1324 C CA . ALA A 1 167 ? 5.771 5.035 -14.209 1.00 98.06 167 ALA A CA 1
ATOM 1325 C C . ALA A 1 167 ? 5.626 6.378 -14.937 1.00 98.06 167 ALA A C 1
ATOM 1327 O O . ALA A 1 167 ? 6.288 6.608 -15.952 1.00 98.06 167 ALA A O 1
ATOM 1328 N N . ARG A 1 168 ? 4.827 7.297 -14.375 1.00 98.06 168 ARG A N 1
ATOM 1329 C CA . ARG A 1 168 ? 4.633 8.655 -14.919 1.00 98.06 168 ARG A CA 1
ATOM 1330 C C . ARG A 1 168 ? 5.918 9.488 -14.930 1.00 98.06 168 ARG A C 1
ATOM 1332 O O . ARG A 1 168 ? 6.058 10.385 -15.751 1.00 98.06 168 ARG A O 1
ATOM 1339 N N . ASN A 1 169 ? 6.877 9.154 -14.067 1.00 97.81 169 ASN A N 1
ATOM 1340 C CA . ASN A 1 169 ? 8.201 9.773 -13.994 1.00 97.81 169 ASN A CA 1
ATOM 1341 C C . ASN A 1 169 ? 9.295 8.950 -14.705 1.00 97.81 169 ASN A C 1
ATOM 1343 O O . ASN A 1 169 ? 10.472 9.035 -14.346 1.00 97.81 169 ASN A O 1
ATOM 1347 N N . ALA A 1 170 ? 8.921 8.178 -15.732 1.00 97.75 170 ALA A N 1
ATOM 1348 C CA . ALA A 1 170 ? 9.831 7.451 -16.619 1.00 97.75 170 ALA A CA 1
ATOM 1349 C C . ALA A 1 170 ? 10.720 6.399 -15.922 1.00 97.75 170 ALA A C 1
ATOM 1351 O O . ALA A 1 170 ? 11.838 6.126 -16.367 1.00 97.75 170 ALA A O 1
ATOM 1352 N N . THR A 1 171 ? 10.236 5.811 -14.826 1.00 98.19 171 THR A N 1
ATOM 1353 C CA . THR A 1 171 ? 10.904 4.710 -14.120 1.00 98.19 171 THR A CA 1
ATOM 1354 C C . THR A 1 171 ? 10.009 3.476 -14.123 1.00 98.19 171 THR A C 1
ATOM 1356 O O . THR A 1 171 ? 8.886 3.508 -13.611 1.00 98.19 171 THR A O 1
ATOM 1359 N N . MET A 1 172 ? 10.518 2.386 -14.693 1.00 97.81 172 MET A N 1
ATOM 1360 C CA . MET A 1 172 ? 9.842 1.092 -14.722 1.00 97.81 172 MET A CA 1
ATOM 1361 C C . MET A 1 172 ? 10.477 0.125 -13.725 1.00 97.81 172 MET A C 1
ATOM 1363 O O . MET A 1 172 ? 11.693 0.147 -13.526 1.00 97.81 172 MET A O 1
ATOM 1367 N N . PHE A 1 173 ? 9.659 -0.715 -13.103 1.00 98.06 173 PHE A N 1
ATOM 1368 C CA . PHE A 1 173 ? 10.123 -1.824 -12.272 1.00 98.06 173 PHE A CA 1
ATOM 1369 C C . PHE A 1 173 ? 10.212 -3.086 -13.125 1.00 98.06 173 PHE A C 1
ATOM 1371 O O . PHE A 1 173 ? 9.273 -3.375 -13.856 1.00 98.06 173 PHE A O 1
ATOM 1378 N N . THR A 1 174 ? 11.332 -3.804 -13.039 1.00 97.19 174 THR A N 1
ATOM 1379 C CA . THR A 1 174 ? 11.570 -5.052 -13.780 1.00 97.19 174 THR A CA 1
ATOM 1380 C C . THR A 1 174 ? 12.146 -6.118 -12.851 1.00 97.19 174 THR A C 1
ATOM 1382 O O . THR A 1 174 ? 12.677 -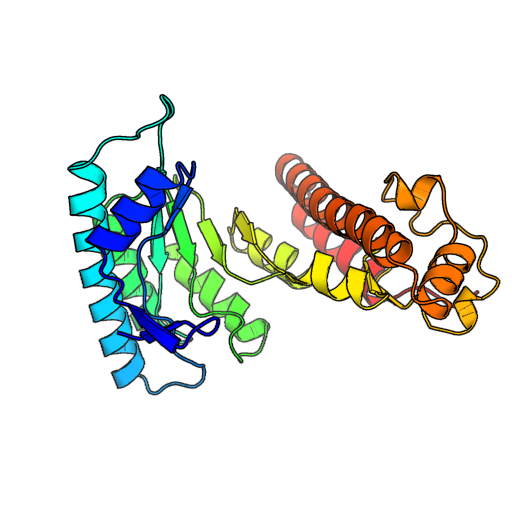5.795 -11.786 1.00 97.19 174 THR A O 1
ATOM 1385 N N . SER A 1 175 ? 12.126 -7.383 -13.263 1.00 95.06 175 SER A N 1
ATOM 1386 C CA . SER A 1 175 ? 12.730 -8.523 -12.561 1.00 95.06 175 SER A CA 1
ATOM 1387 C C . SER A 1 175 ? 14.241 -8.377 -12.326 1.00 95.06 175 SER A C 1
ATOM 1389 O O . SER A 1 175 ? 14.824 -9.096 -11.516 1.00 95.06 175 SER A O 1
ATOM 1391 N N . ARG A 1 176 ? 14.888 -7.429 -13.016 1.00 93.62 176 ARG A N 1
ATOM 1392 C CA . ARG A 1 176 ? 16.322 -7.110 -12.923 1.00 93.62 176 ARG A CA 1
ATOM 1393 C C . ARG A 1 176 ? 16.589 -5.753 -12.261 1.00 93.62 176 ARG A C 1
ATOM 1395 O O . ARG A 1 176 ? 17.689 -5.225 -12.379 1.00 93.62 176 ARG A O 1
ATOM 1402 N N . GLY A 1 177 ? 15.594 -5.145 -11.617 1.00 95.31 177 GLY A N 1
ATOM 1403 C CA . GLY A 1 177 ? 15.724 -3.835 -10.978 1.00 95.31 177 GLY A CA 1
ATOM 1404 C C . GLY A 1 177 ? 14.998 -2.711 -11.721 1.00 95.31 177 GLY A C 1
ATOM 1405 O O . GLY A 1 177 ? 14.145 -2.930 -12.584 1.00 95.31 177 GLY A O 1
ATOM 1406 N N . LYS A 1 178 ? 15.322 -1.465 -11.365 1.00 96.38 178 LYS A N 1
ATOM 1407 C CA . LYS A 1 178 ? 14.647 -0.270 -11.898 1.00 96.38 178 LYS A CA 1
ATOM 1408 C C . LYS A 1 178 ? 15.237 0.154 -13.247 1.00 96.38 178 LYS A C 1
ATOM 1410 O O . LYS A 1 178 ? 16.414 0.502 -13.330 1.00 96.38 178 LYS A O 1
ATOM 1415 N N . LEU A 1 179 ? 14.398 0.235 -14.278 1.00 96.44 179 LEU A N 1
ATOM 1416 C CA . LEU A 1 179 ? 14.738 0.788 -15.589 1.00 96.44 179 LEU A CA 1
ATOM 1417 C C . LEU A 1 179 ? 14.391 2.283 -15.647 1.00 96.44 179 LEU A C 1
ATOM 1419 O O . LEU A 1 179 ? 13.221 2.668 -15.642 1.00 96.44 179 LEU A O 1
ATOM 1423 N N . ARG A 1 180 ? 15.411 3.143 -15.738 1.00 97.19 180 ARG A N 1
ATOM 1424 C CA . ARG A 1 180 ? 15.246 4.601 -15.891 1.00 97.19 180 ARG A CA 1
ATOM 1425 C C . ARG A 1 180 ? 15.226 4.977 -17.372 1.00 97.19 180 ARG A C 1
ATOM 1427 O O . ARG A 1 180 ? 16.276 5.144 -17.990 1.00 97.19 180 ARG A O 1
ATOM 1434 N N . LEU A 1 181 ? 14.038 5.130 -17.950 1.00 97.25 181 LEU A N 1
ATOM 1435 C CA . LEU A 1 181 ? 13.857 5.248 -19.403 1.00 97.25 181 LEU A CA 1
ATOM 1436 C C . LEU A 1 181 ? 14.562 6.459 -20.022 1.00 97.25 181 LEU A C 1
ATOM 1438 O O . LEU A 1 181 ? 15.048 6.363 -21.143 1.00 97.25 181 LEU A O 1
ATOM 1442 N N . ARG A 1 182 ? 14.681 7.581 -19.299 1.00 96.38 182 ARG A N 1
ATOM 1443 C CA . ARG A 1 182 ? 15.337 8.799 -19.817 1.00 96.38 182 ARG A CA 1
ATOM 1444 C C . ARG A 1 182 ? 16.850 8.650 -20.033 1.00 96.38 182 ARG A C 1
ATOM 1446 O O . ARG A 1 182 ? 17.417 9.434 -20.801 1.00 96.38 182 ARG A O 1
ATOM 1453 N N . ASN A 1 183 ? 17.488 7.650 -19.416 1.00 96.44 183 ASN A N 1
ATOM 1454 C CA . ASN A 1 183 ? 18.921 7.393 -19.572 1.00 96.44 183 ASN A CA 1
ATOM 1455 C C . ASN A 1 183 ? 19.302 7.212 -21.052 1.00 96.44 183 ASN A C 1
ATOM 1457 O O . ASN A 1 183 ? 18.505 6.739 -21.866 1.00 96.44 183 ASN A O 1
ATOM 1461 N N . LEU A 1 184 ? 20.525 7.616 -21.410 1.00 96.00 184 LEU A N 1
ATOM 1462 C CA . LEU A 1 184 ? 21.007 7.558 -22.795 1.00 96.00 184 LEU A CA 1
ATOM 1463 C C . LEU A 1 184 ? 21.127 6.127 -23.320 1.00 96.00 184 LEU A C 1
ATOM 1465 O O . LEU A 1 184 ? 20.812 5.905 -24.487 1.00 96.00 184 LEU A O 1
ATOM 1469 N N . ASP A 1 185 ? 21.467 5.173 -22.454 1.00 94.44 185 ASP A N 1
ATOM 1470 C CA . ASP A 1 185 ? 21.581 3.744 -22.778 1.00 94.44 185 ASP A CA 1
ATOM 1471 C C . ASP A 1 185 ? 20.296 3.187 -23.407 1.00 94.44 185 ASP A C 1
ATOM 1473 O O . ASP A 1 185 ? 20.333 2.294 -24.247 1.00 94.44 185 ASP A O 1
ATOM 1477 N N . ASN A 1 186 ? 19.140 3.776 -23.083 1.00 96.69 186 ASN A N 1
ATOM 1478 C CA . ASN A 1 186 ? 17.863 3.353 -23.642 1.00 96.69 186 ASN A CA 1
ATOM 1479 C C . ASN A 1 186 ? 17.593 3.896 -25.052 1.00 96.69 186 ASN A C 1
ATOM 1481 O O . ASN A 1 186 ? 16.670 3.421 -25.696 1.00 96.69 186 ASN A O 1
ATOM 1485 N N . LYS A 1 187 ? 18.374 4.852 -25.580 1.00 97.06 187 LYS A N 1
ATOM 1486 C CA . LYS A 1 187 ? 18.113 5.496 -26.885 1.00 97.06 187 LYS A CA 1
ATOM 1487 C C . LYS A 1 187 ? 18.034 4.500 -28.042 1.00 97.06 187 LYS A C 1
ATOM 1489 O O . LYS A 1 187 ? 17.163 4.650 -28.892 1.00 97.06 187 LYS A O 1
ATOM 1494 N N . PHE A 1 188 ? 18.901 3.493 -28.051 1.00 97.00 188 PHE A N 1
ATOM 1495 C CA . PHE A 1 188 ? 18.930 2.434 -29.067 1.00 97.00 188 PHE A CA 1
ATOM 1496 C C . PHE A 1 188 ? 18.749 1.043 -28.451 1.00 97.00 188 PHE A C 1
ATOM 1498 O O . PHE A 1 188 ? 19.147 0.039 -29.033 1.00 97.00 188 PHE A O 1
ATOM 1505 N N . ASN A 1 189 ? 18.149 0.981 -27.261 1.00 95.94 189 ASN A N 1
ATOM 1506 C CA . ASN A 1 189 ? 17.819 -0.281 -26.624 1.00 95.94 189 ASN A CA 1
ATOM 1507 C C . ASN A 1 189 ? 16.517 -0.829 -27.226 1.00 95.94 189 ASN A C 1
ATOM 1509 O O . ASN A 1 189 ? 15.416 -0.423 -26.844 1.00 95.94 189 ASN A O 1
ATOM 1513 N N . PHE A 1 190 ? 16.670 -1.733 -28.193 1.00 96.44 190 PHE A N 1
ATOM 1514 C CA . PHE A 1 190 ? 15.579 -2.470 -28.837 1.00 96.44 190 PHE A CA 1
ATOM 1515 C C . PHE A 1 190 ? 15.321 -3.841 -28.193 1.00 96.44 190 PHE A C 1
ATOM 1517 O O . PHE A 1 190 ? 14.588 -4.651 -28.753 1.00 96.44 190 PHE A O 1
ATOM 1524 N N . GLY A 1 191 ? 15.949 -4.114 -27.045 1.00 93.12 191 GLY A N 1
ATOM 1525 C CA . GLY A 1 191 ? 15.741 -5.343 -26.291 1.00 93.12 191 GLY A CA 1
ATOM 1526 C C . GLY A 1 191 ? 14.385 -5.384 -25.587 1.00 93.12 191 GLY A C 1
ATOM 1527 O O . GLY A 1 191 ? 13.604 -4.430 -25.622 1.00 93.12 191 GLY A O 1
ATOM 1528 N N . VAL A 1 192 ? 14.127 -6.505 -24.914 1.00 93.06 192 VAL A N 1
ATOM 1529 C CA . VAL A 1 192 ? 12.930 -6.681 -24.085 1.00 93.06 192 VAL A CA 1
ATOM 1530 C C . VAL A 1 192 ? 13.023 -5.837 -22.814 1.00 93.06 192 VAL A C 1
ATOM 1532 O O . VAL A 1 192 ? 14.089 -5.711 -22.206 1.00 93.06 192 VAL A O 1
ATOM 1535 N N . ILE A 1 193 ? 11.894 -5.269 -22.393 1.00 95.00 193 ILE A N 1
ATOM 1536 C CA . ILE A 1 193 ? 11.804 -4.485 -21.152 1.00 95.00 193 ILE A CA 1
ATOM 1537 C C . ILE A 1 193 ? 12.088 -5.382 -19.942 1.00 95.00 193 ILE A C 1
ATOM 1539 O O . ILE A 1 193 ? 12.930 -5.060 -19.105 1.00 95.00 193 ILE A O 1
ATOM 1543 N N . ASP A 1 194 ? 11.426 -6.534 -19.897 1.00 94.94 194 ASP A N 1
ATOM 1544 C CA . ASP A 1 194 ? 11.535 -7.552 -18.859 1.00 94.94 194 ASP A CA 1
ATOM 1545 C C . ASP A 1 194 ? 11.318 -8.920 -19.516 1.00 94.94 194 ASP A C 1
ATOM 1547 O O . ASP A 1 194 ? 10.446 -9.049 -20.372 1.00 94.94 194 ASP A O 1
ATOM 1551 N N . ASP A 1 195 ? 12.139 -9.907 -19.170 1.00 92.00 195 ASP A N 1
ATOM 1552 C CA . ASP A 1 195 ? 12.068 -11.272 -19.707 1.00 92.00 195 ASP A CA 1
ATOM 1553 C C . ASP A 1 195 ? 11.205 -12.214 -18.854 1.00 92.00 195 ASP A C 1
ATOM 1555 O O . ASP A 1 195 ? 10.825 -13.284 -19.324 1.00 92.00 195 ASP A O 1
ATOM 1559 N N . GLU A 1 196 ? 10.861 -11.813 -17.629 1.00 95.00 196 GLU A N 1
ATOM 1560 C CA . GLU A 1 196 ? 10.038 -12.607 -16.708 1.00 95.00 196 GLU A CA 1
ATOM 1561 C C . GLU A 1 196 ? 8.617 -12.051 -16.562 1.00 95.00 196 GLU A C 1
ATOM 1563 O O . GLU A 1 196 ? 7.697 -12.782 -16.193 1.00 95.00 196 GLU A O 1
ATOM 1568 N N . VAL A 1 197 ? 8.409 -10.772 -16.892 1.00 95.94 197 VAL A N 1
ATOM 1569 C CA . VAL A 1 197 ? 7.113 -10.096 -16.745 1.00 95.94 197 VAL A CA 1
ATOM 1570 C C . VAL A 1 197 ? 6.511 -9.754 -18.105 1.00 95.94 197 VAL A C 1
ATOM 1572 O O . VAL A 1 197 ? 6.814 -8.721 -18.709 1.00 95.94 197 VAL A O 1
ATOM 1575 N N . SER A 1 198 ? 5.578 -10.595 -18.554 1.00 95.62 198 SER A N 1
ATOM 1576 C CA . SER A 1 198 ? 4.723 -10.303 -19.711 1.00 95.62 198 SER A CA 1
ATOM 1577 C C . SER A 1 198 ? 3.614 -9.317 -19.335 1.00 95.62 198 SER A C 1
ATOM 1579 O O . SER A 1 198 ? 2.946 -9.433 -18.299 1.00 95.62 198 SER A O 1
ATOM 1581 N N . SER A 1 199 ? 3.453 -8.310 -20.187 1.00 97.06 199 SER A N 1
ATOM 1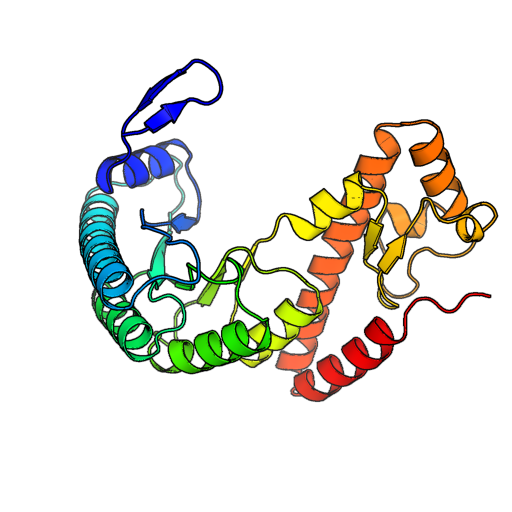582 C CA . SER A 1 199 ? 2.451 -7.250 -20.113 1.00 97.06 199 SER A CA 1
ATOM 1583 C C . SER A 1 199 ? 2.251 -6.687 -21.516 1.00 97.06 199 SER A C 1
ATOM 1585 O O . SER A 1 199 ? 3.175 -6.720 -22.327 1.00 97.06 199 SER A O 1
ATOM 1587 N N . TYR A 1 200 ? 1.107 -6.046 -21.776 1.00 97.38 200 TYR A N 1
ATOM 1588 C CA . TYR A 1 200 ? 0.882 -5.360 -23.055 1.00 97.38 200 TYR A CA 1
ATOM 1589 C C . TYR A 1 200 ? 2.057 -4.443 -23.444 1.00 97.38 200 TYR A C 1
ATOM 1591 O O . TYR A 1 200 ? 2.443 -4.376 -24.606 1.00 97.38 200 TYR A O 1
ATOM 1599 N N . THR A 1 201 ? 2.673 -3.776 -22.469 1.00 97.56 201 THR A N 1
ATOM 1600 C CA . THR A 1 201 ? 3.806 -2.889 -22.725 1.00 97.56 201 THR A CA 1
ATOM 1601 C C . THR A 1 201 ? 5.103 -3.637 -23.042 1.00 97.56 201 THR A C 1
ATOM 1603 O O . THR A 1 201 ? 5.767 -3.292 -24.015 1.00 97.56 201 THR A O 1
ATOM 1606 N N . SER A 1 202 ? 5.479 -4.639 -22.238 1.00 95.31 202 SER A N 1
ATOM 1607 C CA . SER A 1 202 ? 6.733 -5.393 -22.431 1.00 95.31 202 SER A CA 1
ATOM 1608 C C . SER A 1 202 ? 6.725 -6.272 -23.676 1.00 95.31 202 SER A C 1
ATOM 1610 O O . SER A 1 202 ? 7.785 -6.478 -24.260 1.00 95.31 202 SER A O 1
ATOM 1612 N N . ASP A 1 203 ? 5.547 -6.708 -24.119 1.00 95.69 203 ASP A N 1
ATOM 1613 C CA . ASP A 1 203 ? 5.413 -7.609 -25.264 1.00 95.69 203 ASP A CA 1
ATOM 1614 C C . ASP A 1 203 ? 5.382 -6.864 -26.612 1.00 95.69 203 ASP A C 1
ATOM 1616 O O . ASP A 1 203 ? 5.664 -7.457 -27.650 1.00 95.69 203 ASP A O 1
ATOM 1620 N N . ASN A 1 204 ? 5.045 -5.566 -26.617 1.00 97.38 204 ASN A N 1
ATOM 1621 C CA . ASN A 1 204 ? 4.803 -4.805 -27.852 1.00 97.38 204 ASN A CA 1
ATOM 1622 C C . ASN A 1 204 ? 5.761 -3.624 -28.069 1.00 97.38 204 ASN A C 1
ATOM 1624 O O . ASN A 1 204 ? 5.823 -3.088 -29.176 1.00 97.38 204 ASN A O 1
ATOM 1628 N N . PHE A 1 205 ? 6.498 -3.188 -27.043 1.00 97.81 205 PHE A N 1
ATOM 1629 C CA . PHE A 1 205 ? 7.310 -1.974 -27.117 1.00 97.81 205 PHE A CA 1
ATOM 1630 C C . PHE A 1 205 ? 8.711 -2.175 -26.552 1.00 97.81 205 PHE A C 1
ATOM 1632 O O . PHE A 1 205 ? 8.949 -2.971 -25.649 1.00 97.81 205 PHE A O 1
ATOM 1639 N N . THR A 1 206 ? 9.649 -1.386 -27.069 1.00 98.06 206 THR A N 1
ATOM 1640 C CA . THR A 1 206 ? 11.045 -1.397 -26.633 1.00 98.06 206 THR A CA 1
ATOM 1641 C C . THR A 1 206 ? 11.335 -0.251 -25.661 1.00 98.06 206 THR A C 1
ATOM 1643 O O . THR A 1 206 ? 10.660 0.788 -25.706 1.00 98.06 206 THR A O 1
ATOM 1646 N N . PRO A 1 207 ? 12.387 -0.361 -24.827 1.00 97.88 207 PRO A N 1
ATOM 1647 C CA . PRO A 1 207 ? 12.872 0.757 -24.019 1.00 97.88 207 PRO A CA 1
ATOM 1648 C C . PRO A 1 207 ? 13.177 2.015 -24.849 1.00 97.88 207 PRO A C 1
ATOM 1650 O O . PRO A 1 207 ? 12.890 3.124 -24.398 1.00 97.88 207 PRO A O 1
ATOM 1653 N N . SER A 1 208 ? 13.698 1.856 -26.072 1.00 98.38 208 SER A N 1
ATOM 1654 C CA . SER A 1 208 ? 13.945 2.958 -27.015 1.00 98.38 208 SER A CA 1
ATOM 1655 C C . SER A 1 208 ? 12.677 3.712 -27.392 1.00 98.38 208 SER A C 1
ATOM 1657 O O . SER A 1 208 ? 12.643 4.943 -27.294 1.00 98.38 208 SER A O 1
ATOM 1659 N N . TYR A 1 209 ? 11.614 2.991 -27.750 1.00 98.38 209 TYR A N 1
ATOM 1660 C CA . TYR A 1 209 ? 10.347 3.621 -28.101 1.00 98.38 209 TYR A CA 1
ATOM 1661 C C . TYR A 1 209 ? 9.721 4.343 -26.902 1.00 98.38 209 TYR A C 1
ATOM 1663 O O . TYR A 1 209 ? 9.350 5.511 -27.007 1.00 98.38 209 TYR A O 1
ATOM 1671 N N . LEU A 1 210 ? 9.687 3.701 -25.731 1.00 98.44 210 LEU A N 1
ATOM 1672 C CA . LEU A 1 210 ? 9.154 4.332 -24.521 1.00 98.44 210 LEU A CA 1
ATOM 1673 C C . LEU A 1 210 ? 9.961 5.567 -24.114 1.00 98.44 210 LEU A C 1
ATOM 1675 O O . LEU A 1 210 ? 9.384 6.593 -23.751 1.00 98.44 210 LEU A O 1
ATOM 1679 N N . ARG A 1 211 ? 11.294 5.508 -24.218 1.00 98.38 211 ARG A N 1
ATOM 1680 C CA . ARG A 1 211 ? 12.151 6.677 -24.015 1.00 98.38 211 ARG A CA 1
ATOM 1681 C C . ARG A 1 211 ? 11.780 7.796 -24.978 1.00 98.38 211 ARG A C 1
ATOM 1683 O O . ARG A 1 211 ? 11.678 8.936 -24.538 1.00 98.38 211 ARG A O 1
ATOM 1690 N N . HIS A 1 212 ? 11.617 7.498 -26.266 1.00 98.44 212 HIS A N 1
ATOM 1691 C CA . HIS A 1 212 ? 11.224 8.494 -27.260 1.00 98.44 212 HIS A CA 1
ATOM 1692 C C . HIS A 1 212 ? 9.915 9.189 -26.865 1.00 98.44 212 HIS A C 1
ATOM 1694 O O . HIS A 1 212 ? 9.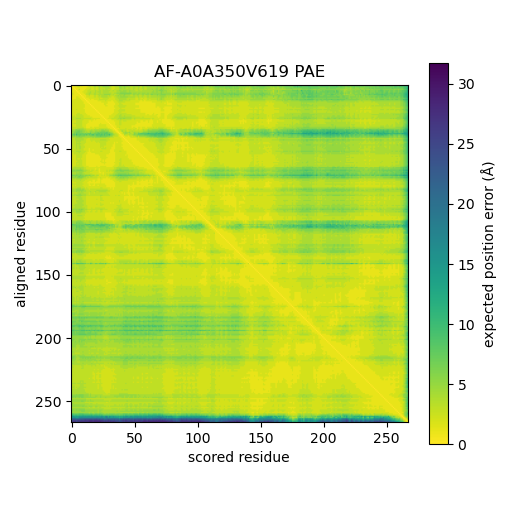900 10.416 -26.816 1.00 98.44 212 HIS A O 1
ATOM 1700 N N . LEU A 1 213 ? 8.886 8.432 -26.470 1.00 98.50 213 LEU A N 1
ATOM 1701 C CA . LEU A 1 213 ? 7.620 9.007 -26.007 1.00 98.50 213 LEU A CA 1
ATOM 1702 C C . LEU A 1 213 ? 7.812 9.952 -24.807 1.00 98.50 213 LEU A C 1
ATOM 1704 O O . LEU A 1 213 ? 7.265 11.050 -24.804 1.00 98.50 213 LEU A O 1
ATOM 1708 N N . PHE A 1 214 ? 8.649 9.590 -23.825 1.00 98.25 214 PHE A N 1
ATOM 1709 C CA . PHE A 1 214 ? 8.971 10.489 -22.704 1.00 98.25 214 PHE A CA 1
ATOM 1710 C C . PHE A 1 214 ? 9.785 11.723 -23.097 1.00 98.25 214 PHE A C 1
ATOM 1712 O O . PHE A 1 214 ? 9.714 12.725 -22.396 1.00 98.25 214 PHE A O 1
ATOM 1719 N N . MET A 1 215 ? 10.599 11.654 -24.152 1.00 98.00 215 MET A N 1
ATOM 1720 C CA . MET A 1 215 ? 11.341 12.816 -24.657 1.00 98.00 215 MET A CA 1
ATOM 1721 C C . MET A 1 215 ? 10.453 13.763 -25.468 1.00 98.00 215 MET A C 1
ATOM 1723 O O . MET A 1 215 ? 10.814 14.922 -25.643 1.00 98.00 215 MET A O 1
ATOM 1727 N N . CYS A 1 216 ? 9.332 13.256 -25.980 1.00 97.94 216 CYS A N 1
ATOM 1728 C CA . CYS A 1 216 ? 8.322 14.017 -26.708 1.00 97.94 216 CYS A CA 1
ATOM 1729 C C . CYS A 1 216 ? 7.146 14.455 -25.819 1.00 97.94 216 CYS A C 1
ATOM 1731 O O . CYS A 1 216 ? 6.193 15.018 -26.342 1.00 97.94 216 CYS A O 1
ATOM 1733 N N . ASP A 1 217 ? 7.205 14.192 -24.508 1.00 97.00 217 ASP A N 1
ATOM 1734 C CA . ASP A 1 217 ? 6.143 14.489 -23.535 1.00 97.00 217 ASP A CA 1
ATOM 1735 C C . ASP A 1 217 ? 4.765 13.896 -23.905 1.00 97.00 217 ASP A C 1
ATOM 1737 O O . ASP A 1 217 ? 3.710 14.456 -23.610 1.00 97.00 217 ASP A O 1
ATOM 1741 N N . GLU A 1 218 ? 4.771 12.709 -24.517 1.00 98.31 218 GLU A N 1
ATOM 1742 C CA . GLU A 1 218 ? 3.558 11.999 -24.924 1.00 98.31 218 GLU A CA 1
ATOM 1743 C C . GLU A 1 218 ? 2.875 11.297 -23.741 1.00 98.31 218 GLU A C 1
ATOM 1745 O O . GLU A 1 218 ? 3.481 10.479 -23.038 1.00 98.31 218 GLU A O 1
ATOM 1750 N N . MET A 1 219 ? 1.567 11.526 -23.563 1.00 97.81 219 MET A N 1
ATOM 1751 C CA . MET A 1 219 ? 0.774 10.884 -22.498 1.00 97.81 219 MET A CA 1
ATOM 1752 C C . MET A 1 219 ? 0.777 9.353 -22.594 1.00 97.81 219 MET A C 1
ATOM 1754 O O . MET A 1 219 ? 0.683 8.665 -21.572 1.00 97.81 219 MET A O 1
ATOM 1758 N N . LEU A 1 220 ? 0.929 8.815 -23.808 1.00 98.44 220 LEU A N 1
ATOM 1759 C CA . LEU A 1 220 ? 1.025 7.379 -24.049 1.00 98.44 220 LEU A CA 1
ATOM 1760 C C . LEU A 1 220 ? 2.192 6.745 -23.276 1.00 98.44 220 LEU A C 1
ATOM 1762 O O . LEU A 1 220 ? 2.064 5.617 -22.799 1.00 98.44 220 LEU A O 1
ATOM 1766 N N . ALA A 1 221 ? 3.296 7.478 -23.074 1.00 97.88 221 ALA A N 1
ATOM 1767 C CA . ALA A 1 221 ? 4.440 6.991 -22.305 1.00 97.88 221 ALA A CA 1
ATOM 1768 C C . ALA A 1 221 ? 4.017 6.597 -20.883 1.00 97.88 221 ALA A C 1
ATOM 1770 O O . ALA A 1 221 ? 4.283 5.485 -20.432 1.00 97.88 221 ALA A O 1
ATOM 1771 N N . ALA A 1 222 ? 3.294 7.494 -20.207 1.00 98.06 222 ALA A N 1
ATOM 1772 C CA . ALA A 1 222 ? 2.805 7.303 -18.848 1.00 98.06 222 ALA A CA 1
ATOM 1773 C C . ALA A 1 222 ? 1.780 6.165 -18.740 1.00 98.06 222 ALA A C 1
ATOM 1775 O O . ALA A 1 222 ? 1.772 5.440 -17.742 1.00 98.06 222 ALA A O 1
ATOM 1776 N N . GLN A 1 223 ? 0.922 5.998 -19.750 1.00 98.56 223 GLN A N 1
ATOM 1777 C CA . GLN A 1 223 ? -0.055 4.908 -19.794 1.00 98.56 223 GLN A CA 1
ATOM 1778 C C . GLN A 1 223 ? 0.647 3.551 -19.906 1.00 98.56 223 GLN A C 1
ATOM 1780 O O . GLN A 1 223 ? 0.442 2.677 -19.061 1.00 98.56 223 GLN A O 1
ATOM 1785 N N . LEU A 1 224 ? 1.532 3.403 -20.896 1.00 98.62 224 LEU A N 1
ATOM 1786 C CA . LEU A 1 224 ? 2.252 2.157 -21.151 1.00 98.62 224 LEU A CA 1
ATOM 1787 C C . LEU A 1 224 ? 3.140 1.761 -19.964 1.00 98.62 224 LEU A C 1
ATOM 1789 O O . LEU A 1 224 ? 3.106 0.609 -19.520 1.00 98.62 224 LEU A O 1
ATOM 1793 N N . THR A 1 225 ? 3.895 2.694 -19.382 1.00 98.50 225 THR A N 1
ATOM 1794 C CA . THR A 1 225 ? 4.722 2.366 -18.211 1.00 98.50 225 THR A CA 1
ATOM 1795 C C . THR A 1 225 ? 3.896 2.025 -16.977 1.00 98.50 225 THR A C 1
ATOM 1797 O O . THR A 1 225 ? 4.317 1.180 -16.189 1.00 98.50 225 THR A O 1
ATOM 1800 N N . THR A 1 226 ? 2.715 2.630 -16.807 1.00 98.75 226 THR A N 1
ATOM 1801 C CA . THR A 1 226 ? 1.827 2.313 -15.678 1.00 98.75 226 THR A CA 1
ATOM 1802 C C . THR A 1 226 ? 1.269 0.900 -15.804 1.00 98.75 226 THR A C 1
ATOM 1804 O O . THR A 1 226 ? 1.279 0.171 -14.814 1.00 98.75 226 THR A O 1
ATOM 1807 N N . ILE A 1 227 ? 0.858 0.487 -17.010 1.00 98.62 227 ILE A N 1
ATOM 1808 C CA . ILE A 1 227 ? 0.399 -0.885 -17.284 1.00 98.62 227 ILE A CA 1
ATOM 1809 C C . ILE A 1 227 ? 1.471 -1.899 -16.872 1.00 98.62 227 ILE A C 1
ATOM 1811 O O . ILE A 1 227 ? 1.179 -2.845 -16.141 1.00 98.62 227 ILE A O 1
ATOM 1815 N N . HIS A 1 228 ? 2.720 -1.676 -17.289 1.00 98.69 228 HIS A N 1
ATOM 1816 C CA . HIS A 1 228 ? 3.816 -2.572 -16.932 1.00 98.69 228 HIS A CA 1
ATOM 1817 C C . HIS A 1 228 ? 4.095 -2.582 -15.427 1.00 98.69 228 HIS A C 1
ATOM 1819 O O . HIS A 1 228 ? 4.164 -3.651 -14.832 1.00 98.69 228 HIS A O 1
ATOM 1825 N N . ASN A 1 229 ? 4.219 -1.411 -14.793 1.00 98.69 229 ASN A N 1
ATOM 1826 C CA . ASN A 1 229 ? 4.548 -1.338 -13.370 1.00 98.69 229 ASN A CA 1
ATOM 1827 C C . ASN A 1 229 ? 3.476 -2.001 -12.501 1.00 98.69 229 ASN A C 1
ATOM 1829 O O . ASN A 1 229 ? 3.819 -2.710 -11.562 1.00 98.69 229 ASN A O 1
ATOM 1833 N N . LEU A 1 230 ? 2.189 -1.817 -12.811 1.00 98.56 230 LEU A N 1
ATOM 1834 C CA . LEU A 1 230 ? 1.120 -2.520 -12.097 1.00 98.56 230 LEU A CA 1
ATOM 1835 C C . LEU A 1 230 ? 1.226 -4.036 -12.299 1.00 98.56 230 LEU A C 1
ATOM 1837 O O . LEU A 1 230 ? 1.161 -4.785 -11.325 1.00 98.56 230 LEU A O 1
ATOM 1841 N N . ARG A 1 231 ? 1.462 -4.492 -13.537 1.00 98.38 231 ARG A N 1
ATOM 1842 C CA . ARG A 1 231 ? 1.641 -5.919 -13.823 1.00 98.38 231 ARG A CA 1
ATOM 1843 C C . ARG A 1 231 ? 2.846 -6.513 -13.093 1.00 98.38 231 ARG A C 1
ATOM 1845 O O . ARG A 1 231 ? 2.714 -7.611 -12.564 1.00 98.38 231 ARG A O 1
ATOM 1852 N N . PHE A 1 232 ? 3.968 -5.799 -13.022 1.00 98.62 232 PHE A N 1
ATOM 1853 C CA . PHE A 1 232 ? 5.156 -6.214 -12.275 1.00 98.62 232 PHE A CA 1
ATOM 1854 C C . PHE A 1 232 ? 4.842 -6.434 -10.787 1.00 98.62 232 PHE A C 1
ATOM 1856 O O . PHE A 1 232 ? 5.202 -7.472 -10.240 1.00 98.62 232 PHE A O 1
ATOM 1863 N N . TYR A 1 233 ? 4.126 -5.508 -10.138 1.00 98.56 233 TYR A N 1
ATOM 1864 C CA . TYR A 1 233 ? 3.765 -5.652 -8.720 1.00 98.56 233 TYR A CA 1
ATOM 1865 C C . TYR A 1 233 ? 2.821 -6.834 -8.483 1.00 98.56 233 TYR A C 1
ATOM 1867 O O . TYR A 1 233 ? 3.038 -7.615 -7.557 1.00 98.56 233 TYR A O 1
ATOM 1875 N N . LEU A 1 234 ? 1.816 -7.006 -9.346 1.00 98.31 234 LEU A N 1
ATOM 1876 C CA . LEU A 1 234 ? 0.927 -8.168 -9.293 1.00 98.31 234 LEU A CA 1
ATOM 1877 C C . LEU A 1 234 ? 1.711 -9.472 -9.489 1.00 98.31 234 LEU A C 1
ATOM 1879 O O . LEU A 1 234 ? 1.536 -10.409 -8.719 1.00 98.31 234 LEU A O 1
ATOM 1883 N N . HIS A 1 235 ? 2.632 -9.506 -10.456 1.00 98.38 235 HIS A N 1
ATOM 1884 C CA . HIS A 1 235 ? 3.484 -10.665 -10.715 1.00 98.38 235 HIS A CA 1
ATOM 1885 C C . HIS A 1 235 ? 4.377 -11.011 -9.519 1.00 98.38 235 HIS A C 1
ATOM 1887 O O . HIS A 1 235 ? 4.510 -12.178 -9.161 1.00 98.38 235 HIS A O 1
ATOM 1893 N N . LEU A 1 236 ? 4.965 -10.007 -8.867 1.00 98.56 236 LEU A N 1
ATOM 1894 C CA . LEU A 1 236 ? 5.796 -10.210 -7.682 1.00 98.56 236 LEU A CA 1
ATOM 1895 C C . LEU A 1 236 ? 5.008 -10.875 -6.546 1.00 98.56 236 LEU A C 1
ATOM 1897 O O . LEU A 1 236 ? 5.487 -11.836 -5.944 1.00 98.56 236 LEU A O 1
ATOM 1901 N N . VAL A 1 237 ? 3.792 -10.393 -6.277 1.00 98.38 237 VAL A N 1
ATOM 1902 C CA . VAL A 1 237 ? 2.925 -10.949 -5.226 1.00 98.38 237 VAL A CA 1
ATOM 1903 C C . VAL A 1 237 ? 2.372 -12.327 -5.623 1.00 98.38 237 VAL A C 1
ATOM 1905 O O . VAL A 1 237 ? 2.307 -13.217 -4.776 1.00 98.38 237 VAL A O 1
ATOM 1908 N N . GLU A 1 238 ? 2.054 -12.561 -6.902 1.00 98.44 238 GLU A N 1
ATOM 1909 C CA . GLU A 1 238 ? 1.710 -13.892 -7.439 1.00 98.44 238 GLU A CA 1
ATOM 1910 C C . GLU A 1 238 ? 2.834 -14.905 -7.168 1.00 98.44 238 GLU A C 1
ATOM 1912 O O . GLU A 1 238 ? 2.592 -15.969 -6.594 1.00 98.44 238 GLU A O 1
ATOM 1917 N N . ARG A 1 239 ? 4.079 -14.549 -7.506 1.00 98.44 239 ARG A N 1
ATOM 1918 C CA . ARG A 1 239 ? 5.261 -15.401 -7.304 1.00 98.44 239 ARG A CA 1
ATOM 1919 C C . ARG A 1 239 ? 5.554 -15.636 -5.824 1.00 98.44 239 ARG A C 1
ATOM 1921 O O . ARG A 1 239 ? 5.886 -16.759 -5.442 1.00 98.44 239 ARG A O 1
ATOM 1928 N N . ALA A 1 240 ? 5.379 -14.613 -4.985 1.00 98.62 240 ALA A N 1
ATOM 1929 C CA . ALA A 1 240 ? 5.470 -14.744 -3.533 1.00 98.62 240 ALA A CA 1
ATOM 1930 C C . ALA A 1 240 ? 4.440 -15.750 -2.999 1.00 98.62 240 ALA A C 1
ATOM 1932 O O . ALA A 1 240 ? 4.802 -16.665 -2.258 1.00 98.62 240 ALA A O 1
ATOM 1933 N N . ARG A 1 241 ? 3.178 -15.640 -3.433 1.00 98.62 241 ARG A N 1
ATOM 1934 C CA . ARG A 1 241 ? 2.104 -16.569 -3.061 1.00 98.62 241 ARG A CA 1
ATOM 1935 C C . ARG A 1 241 ? 2.418 -18.003 -3.485 1.00 98.62 241 ARG A C 1
ATOM 1937 O O . ARG A 1 241 ? 2.276 -18.916 -2.676 1.00 98.62 241 ARG A O 1
ATOM 1944 N N . GLU A 1 242 ? 2.862 -18.215 -4.722 1.00 98.62 242 GLU A N 1
ATOM 1945 C CA . GLU A 1 242 ? 3.284 -19.538 -5.204 1.00 98.62 242 GLU A CA 1
ATOM 1946 C C . GLU A 1 242 ? 4.420 -20.123 -4.360 1.00 98.62 242 GLU A C 1
ATOM 1948 O O . GLU A 1 242 ? 4.395 -21.304 -4.018 1.00 98.62 242 GLU A O 1
ATOM 1953 N N . ALA A 1 243 ? 5.415 -19.307 -4.010 1.00 98.62 243 ALA A N 1
ATOM 1954 C CA . ALA A 1 243 ? 6.543 -19.753 -3.206 1.00 98.62 243 ALA A CA 1
ATOM 1955 C C . ALA A 1 243 ? 6.123 -20.109 -1.770 1.00 98.62 243 ALA A C 1
ATOM 1957 O O . ALA A 1 243 ? 6.626 -21.084 -1.216 1.00 98.62 243 ALA A O 1
ATOM 1958 N N . ILE A 1 244 ? 5.163 -19.387 -1.180 1.00 98.62 244 ILE A N 1
ATOM 1959 C CA . ILE A 1 244 ? 4.571 -19.747 0.120 1.00 98.62 244 ILE A CA 1
ATOM 1960 C C . ILE A 1 244 ? 3.869 -21.106 0.026 1.00 98.62 244 ILE A C 1
ATOM 1962 O O . ILE A 1 244 ? 4.162 -21.998 0.820 1.00 98.62 244 ILE A O 1
ATOM 1966 N N . LEU A 1 245 ? 2.998 -21.298 -0.972 1.00 98.56 245 LEU A N 1
ATOM 1967 C CA . LEU A 1 245 ? 2.260 -22.556 -1.166 1.00 98.56 245 LEU A CA 1
ATOM 1968 C C . LEU A 1 245 ? 3.186 -23.760 -1.411 1.00 98.56 245 LEU A C 1
ATOM 1970 O O . LEU A 1 245 ? 2.850 -24.881 -1.034 1.00 98.56 245 LEU A O 1
ATOM 1974 N N . ASN A 1 246 ? 4.361 -23.524 -1.999 1.00 98.44 246 ASN A N 1
ATOM 1975 C CA . ASN A 1 246 ? 5.380 -24.539 -2.265 1.00 98.44 246 ASN A CA 1
ATOM 1976 C C . ASN A 1 246 ? 6.445 -24.670 -1.155 1.00 98.44 246 ASN A C 1
ATOM 1978 O O . ASN A 1 246 ? 7.416 -25.401 -1.343 1.00 98.44 246 ASN A O 1
ATOM 1982 N N . ASN A 1 247 ? 6.294 -23.989 -0.012 1.00 98.31 247 ASN A N 1
ATOM 1983 C CA . ASN A 1 247 ? 7.280 -23.953 1.083 1.00 98.31 247 ASN A CA 1
ATOM 1984 C C . ASN A 1 247 ? 8.696 -23.501 0.652 1.00 98.31 247 ASN A C 1
ATOM 1986 O O . ASN A 1 247 ? 9.695 -23.933 1.223 1.00 98.31 247 ASN A O 1
ATOM 1990 N N . SER A 1 248 ? 8.793 -22.624 -0.349 1.00 98.38 248 SER A N 1
ATOM 1991 C CA . SER A 1 248 ? 10.051 -22.120 -0.923 1.00 98.38 248 SER A CA 1
ATOM 1992 C C . SER A 1 248 ? 10.191 -20.594 -0.864 1.00 98.38 248 SER A C 1
ATOM 1994 O O . SER A 1 248 ? 11.086 -20.023 -1.489 1.00 98.38 248 SER A O 1
ATOM 1996 N N . PHE A 1 249 ? 9.342 -19.907 -0.090 1.00 98.69 249 PHE A N 1
ATOM 1997 C CA . PHE A 1 249 ? 9.313 -18.441 -0.017 1.00 98.69 249 PHE A CA 1
ATOM 1998 C C . PHE A 1 249 ? 10.663 -17.808 0.353 1.00 98.69 249 PHE A C 1
ATOM 2000 O O . PHE A 1 249 ? 11.094 -16.873 -0.318 1.00 98.69 249 PHE A O 1
ATOM 2007 N N . THR A 1 250 ? 11.368 -18.326 1.363 1.00 98.19 250 THR A N 1
ATOM 2008 C CA . THR A 1 250 ? 12.675 -17.785 1.784 1.00 98.19 250 THR A CA 1
ATOM 2009 C C . THR A 1 250 ? 13.718 -17.861 0.667 1.00 98.19 250 THR A C 1
ATOM 2011 O O . THR A 1 250 ? 14.495 -16.925 0.466 1.00 98.19 250 THR A O 1
ATOM 2014 N N . GLU A 1 251 ? 13.733 -18.959 -0.092 1.00 98.38 251 GLU A N 1
ATOM 2015 C CA . GLU A 1 251 ? 14.629 -19.117 -1.237 1.00 98.38 251 GLU A CA 1
ATOM 2016 C C . GLU A 1 251 ? 14.246 -18.176 -2.381 1.00 98.38 251 GLU A C 1
ATOM 2018 O O . GLU A 1 251 ? 15.115 -17.475 -2.903 1.00 98.38 251 GLU A O 1
ATOM 2023 N N . PHE A 1 252 ? 12.953 -18.108 -2.710 1.00 98.38 252 PHE A N 1
ATOM 2024 C CA . PHE A 1 252 ? 12.416 -17.185 -3.706 1.00 98.38 252 PHE A CA 1
ATOM 2025 C C . PHE A 1 252 ? 12.780 -15.731 -3.387 1.00 98.38 252 PHE A C 1
ATOM 2027 O O . PHE A 1 252 ? 13.358 -15.049 -4.232 1.00 98.38 252 PHE A O 1
ATOM 2034 N N . LYS A 1 253 ? 12.504 -15.273 -2.161 1.00 98.44 253 LYS A N 1
ATOM 2035 C CA . LYS A 1 253 ? 12.802 -13.912 -1.706 1.00 98.44 253 LYS A CA 1
ATOM 2036 C C . LYS A 1 253 ? 14.285 -13.596 -1.860 1.00 98.44 253 LYS A C 1
ATOM 2038 O O . LYS A 1 253 ? 14.628 -12.577 -2.450 1.00 98.44 253 LYS A O 1
ATOM 2043 N N . ARG A 1 254 ? 15.166 -14.467 -1.358 1.00 98.19 254 ARG A N 1
ATOM 2044 C CA . ARG A 1 254 ? 16.621 -14.284 -1.461 1.00 98.19 254 ARG A CA 1
ATOM 2045 C C . ARG A 1 254 ? 17.069 -14.178 -2.920 1.00 98.19 254 ARG A C 1
ATOM 2047 O O . ARG A 1 254 ? 17.728 -13.205 -3.271 1.00 98.19 254 ARG A O 1
ATOM 2054 N N . SER A 1 255 ? 16.665 -15.129 -3.763 1.00 97.31 255 SER A N 1
ATOM 2055 C CA . SER A 1 255 ? 17.033 -15.151 -5.184 1.00 97.31 255 SER A CA 1
ATOM 2056 C C . SER A 1 255 ? 16.530 -13.912 -5.931 1.00 97.31 255 SER A C 1
ATOM 2058 O O . SER A 1 255 ? 17.289 -13.285 -6.673 1.00 97.31 255 SER A O 1
ATOM 2060 N N . PHE A 1 256 ? 15.274 -13.519 -5.695 1.00 97.62 256 PHE A N 1
ATOM 2061 C CA . PHE A 1 256 ? 14.695 -12.320 -6.287 1.00 97.62 256 PHE A CA 1
ATOM 2062 C C . PHE A 1 256 ? 15.460 -11.065 -5.860 1.00 97.62 256 PHE A C 1
ATOM 2064 O O . PHE A 1 256 ? 15.844 -10.277 -6.718 1.00 97.62 256 PHE A O 1
ATOM 2071 N N . LEU A 1 257 ? 15.720 -10.882 -4.561 1.00 96.94 257 LEU A N 1
ATOM 2072 C CA . LEU A 1 257 ? 16.405 -9.692 -4.050 1.00 96.94 257 LEU A CA 1
ATOM 2073 C C . LEU A 1 257 ? 17.856 -9.604 -4.531 1.00 96.94 257 LEU A C 1
ATOM 2075 O O . LEU A 1 257 ? 18.302 -8.521 -4.901 1.00 96.94 257 LEU A O 1
ATOM 2079 N N . GLU A 1 258 ? 18.586 -10.720 -4.577 1.00 96.19 258 GLU A N 1
ATOM 2080 C CA . GLU A 1 258 ? 19.941 -10.767 -5.143 1.00 96.19 258 GLU A CA 1
ATOM 2081 C C . GLU A 1 258 ? 19.940 -10.325 -6.613 1.00 96.19 258 GLU A C 1
ATOM 2083 O O . GLU A 1 258 ? 20.724 -9.455 -7.006 1.00 96.19 258 GLU A O 1
ATOM 2088 N N . LYS A 1 259 ? 19.017 -10.868 -7.419 1.00 95.25 259 LYS A N 1
ATOM 2089 C CA . LYS A 1 259 ? 18.863 -10.501 -8.832 1.00 95.25 259 LYS A CA 1
ATOM 2090 C C . LYS A 1 259 ? 18.456 -9.034 -8.991 1.00 95.25 259 LYS A C 1
ATOM 2092 O O . LYS A 1 259 ? 19.101 -8.296 -9.736 1.00 95.25 259 LYS A O 1
ATOM 2097 N N . TYR A 1 260 ? 17.420 -8.603 -8.282 1.00 95.56 260 TYR A N 1
ATOM 2098 C CA . TYR A 1 260 ? 16.831 -7.271 -8.388 1.00 95.56 260 TYR A CA 1
ATOM 2099 C C . TYR A 1 260 ? 17.811 -6.167 -7.952 1.00 95.56 260 TYR A C 1
ATOM 2101 O O . TYR A 1 260 ? 17.941 -5.151 -8.639 1.00 95.56 260 TYR A O 1
ATOM 2109 N N . ASN A 1 261 ? 18.574 -6.399 -6.876 1.00 92.56 261 ASN A N 1
ATOM 2110 C CA . ASN A 1 261 ? 19.576 -5.455 -6.368 1.00 92.56 261 ASN A CA 1
ATOM 2111 C C . ASN A 1 261 ? 20.858 -5.414 -7.210 1.00 92.56 261 ASN A C 1
ATOM 2113 O O . ASN A 1 261 ? 21.565 -4.407 -7.185 1.00 92.56 261 ASN A O 1
ATOM 2117 N N . SER A 1 262 ? 21.155 -6.466 -7.984 1.00 90.12 262 SER A N 1
ATOM 2118 C CA . SER A 1 262 ? 22.275 -6.441 -8.934 1.00 90.12 262 SER A CA 1
ATOM 2119 C C . SER A 1 262 ? 22.069 -5.436 -10.078 1.00 90.12 262 SER A C 1
ATOM 2121 O O . SER A 1 262 ? 23.040 -4.999 -10.698 1.00 90.12 262 SER A O 1
ATOM 2123 N N . GLY A 1 263 ? 20.817 -5.025 -10.308 1.00 82.31 263 GLY A N 1
ATOM 2124 C CA . GLY A 1 263 ? 20.441 -4.023 -11.292 1.00 82.31 263 GLY A CA 1
ATOM 2125 C C . GLY A 1 263 ? 20.527 -4.508 -12.740 1.00 82.31 263 GLY A C 1
ATOM 2126 O O . GLY A 1 263 ? 20.977 -5.610 -13.063 1.00 82.31 263 GLY A O 1
ATOM 2127 N N . ILE A 1 264 ? 20.088 -3.639 -13.650 1.00 79.25 264 ILE A N 1
ATOM 2128 C CA . ILE A 1 264 ? 20.182 -3.886 -15.087 1.00 79.25 264 ILE A CA 1
ATOM 2129 C C . ILE A 1 264 ? 21.637 -3.659 -15.490 1.00 79.25 264 ILE A C 1
ATOM 2131 O O . ILE A 1 264 ? 22.117 -2.526 -15.470 1.00 79.25 264 ILE A O 1
ATOM 2135 N N . LYS A 1 265 ? 22.345 -4.735 -15.843 1.00 66.69 265 LYS A N 1
ATOM 2136 C CA . LYS A 1 265 ? 23.711 -4.637 -16.367 1.00 66.69 265 LYS A CA 1
ATOM 2137 C C . LYS A 1 265 ? 23.686 -3.895 -17.703 1.00 66.69 265 LYS A C 1
ATOM 2139 O O . LYS A 1 265 ? 22.931 -4.274 -18.597 1.00 66.69 265 LYS A O 1
ATOM 2144 N N . SER A 1 266 ? 24.509 -2.857 -17.831 1.00 53.84 266 SER A N 1
ATOM 2145 C CA . SER A 1 266 ? 24.784 -2.222 -19.119 1.00 53.84 266 SER A CA 1
ATOM 2146 C C . SER A 1 266 ? 25.414 -3.263 -20.048 1.00 53.84 266 SER A C 1
ATOM 2148 O O . SER A 1 266 ? 26.392 -3.908 -19.663 1.00 53.84 266 SER A O 1
ATOM 2150 N N . VAL A 1 267 ? 24.810 -3.459 -21.221 1.00 46.91 267 VAL A N 1
ATOM 2151 C CA . VAL A 1 267 ? 25.364 -4.270 -22.316 1.00 46.91 267 VAL A CA 1
ATOM 2152 C C . VAL A 1 267 ? 26.293 -3.398 -23.145 1.00 46.91 267 VAL A C 1
ATOM 2154 O O . VAL A 1 267 ? 25.887 -2.249 -23.432 1.00 46.91 267 VAL A O 1
#